Protein AF-M8C4A9-F1 (afdb_monomer_lite)

Organism: Aegilops tauschii (NCBI:txid37682)

Foldseek 3Di:
DDDDDDDQDQDQVVVQVVLQVLQCVLAVNLRNGQDDPPPGDNQWFDKFKDKAKDDFFFPQPVDLWDFFKFQKDDDVFWIKGWTWTDDPDDDTDPDIDIDIGGPDPPCPVVVVVVPVVDVCVVVVGGGPGIDGDDTRGDDWDKDKDKDWCVVVVVVVVPVQQADQQRRAPQLFFPPPVPPGHKHWPTKMKMKMWTQDSRGIIIMIMIMTTIGTPPDDDHTGTDDPPDDDPNPDNHPPPDPPDD

Radius of gyration: 22.42 Å; chains: 1; bounding box: 54×48×62 Å

Secondary structure (DSSP, 8-state):
---------S-HHHHHHHHHHHHHHHTTTSS--SS-TTSS-TT--EEEEEEEEEEEEEP--SSS-EEEEEEEEEETTEEEEEEEEEETTTEEEEEEEEEEEESSTTTHHHHHHHHHT-TTHHHHHS--SEEEEEEE----EEEEEEEE-HHHHHHTT--GGG-TTT---GGGS---SS----EEEEEEEEEEEEEETTEEEEEEEEEEEEE-TT-SSPPPP---SS----B-----------

InterPro domains:
  IPR000215 Serpin family [PTHR11461] (10-210)
  IPR023796 Serpin domain [PF00079] (56-212)
  IPR023796 Serpin domain [SM00093] (1-234)
  IPR036186 Serpin superfamily [SSF56574] (11-212)
  IPR042178 Serpin superfamily, domain 1 [G3DSA:3.30.497.10] (6-53)
  IPR042185 Serpin superfamily, domain 2 [G3DSA:2.30.39.10] (54-159)

Structure (mmCIF, N/CA/C/O backbone):
data_AF-M8C4A9-F1
#
_entry.id   AF-M8C4A9-F1
#
loop_
_atom_site.group_PDB
_atom_site.id
_atom_site.type_symbol
_atom_site.label_atom_id
_atom_site.label_alt_id
_atom_site.label_comp_id
_atom_site.label_asym_id
_atom_site.label_entity_id
_atom_site.label_seq_id
_atom_site.pdbx_PDB_ins_code
_atom_site.Cartn_x
_atom_site.Cartn_y
_atom_site.Cartn_z
_atom_site.occupancy
_atom_site.B_iso_or_equiv
_atom_site.auth_seq_id
_atom_site.auth_comp_id
_atom_site.auth_asym_id
_atom_site.auth_atom_id
_atom_site.pdbx_PDB_model_num
ATOM 1 N N . MET A 1 1 ? 30.433 22.247 -5.832 1.00 30.28 1 MET A N 1
ATOM 2 C CA . MET A 1 1 ? 29.020 22.302 -5.398 1.00 30.28 1 MET A CA 1
ATOM 3 C C . MET A 1 1 ? 28.200 22.045 -6.655 1.00 30.28 1 MET A C 1
ATOM 5 O O . MET A 1 1 ? 28.144 22.926 -7.499 1.00 30.28 1 MET A O 1
ATOM 9 N N . HIS A 1 2 ? 27.747 20.808 -6.876 1.00 23.91 2 HIS A N 1
ATOM 10 C CA . HIS A 1 2 ? 27.032 20.416 -8.101 1.00 23.91 2 HIS A CA 1
ATOM 11 C C . HIS A 1 2 ? 25.510 20.426 -7.857 1.00 23.91 2 HIS A C 1
ATOM 13 O O . HIS A 1 2 ? 25.099 20.093 -6.743 1.00 23.91 2 HIS A O 1
ATOM 19 N N . PRO A 1 3 ? 24.685 20.826 -8.844 1.00 27.23 3 PRO A N 1
ATOM 20 C CA . PRO A 1 3 ? 23.226 20.843 -8.724 1.00 27.23 3 PRO A CA 1
ATOM 21 C C . PRO A 1 3 ? 22.633 19.417 -8.785 1.00 27.23 3 PRO A C 1
ATOM 23 O O . PRO A 1 3 ? 23.281 18.521 -9.330 1.00 27.23 3 PRO A O 1
ATOM 26 N N . PRO A 1 4 ? 21.417 19.184 -8.249 1.00 30.25 4 PRO A N 1
ATOM 27 C CA . PRO A 1 4 ? 20.738 17.893 -8.331 1.00 30.25 4 PRO A CA 1
ATOM 28 C C . PRO A 1 4 ? 20.099 17.734 -9.719 1.00 30.25 4 PRO A C 1
ATOM 30 O O . PRO A 1 4 ? 19.035 18.289 -9.983 1.00 30.25 4 PRO A O 1
ATOM 33 N N . GLY A 1 5 ? 20.781 17.020 -10.615 1.00 30.92 5 GLY A N 1
ATOM 34 C CA . GLY A 1 5 ? 20.293 16.659 -11.950 1.00 30.92 5 GLY A CA 1
ATOM 35 C C . GLY A 1 5 ? 19.978 15.168 -12.037 1.00 30.92 5 GLY A C 1
ATOM 36 O O . GLY A 1 5 ? 20.546 14.367 -11.306 1.00 30.92 5 GLY A O 1
ATOM 37 N N . THR A 1 6 ? 19.041 14.798 -12.895 1.00 37.22 6 THR A N 1
ATOM 38 C CA . THR A 1 6 ? 18.638 13.430 -13.244 1.00 37.22 6 THR A CA 1
ATOM 39 C C . THR A 1 6 ? 19.857 12.576 -13.620 1.00 37.22 6 THR A C 1
ATOM 41 O O . THR A 1 6 ? 20.672 12.989 -14.438 1.00 37.22 6 THR A O 1
ATOM 44 N N . TYR A 1 7 ? 20.018 11.399 -13.005 1.00 44.66 7 TYR A N 1
ATOM 45 C CA . TYR A 1 7 ? 21.165 10.517 -13.256 1.00 44.66 7 TYR A CA 1
ATOM 46 C C . TYR A 1 7 ? 20.689 9.220 -13.911 1.00 44.66 7 TYR A C 1
ATOM 48 O O . TYR A 1 7 ? 20.221 8.317 -13.219 1.00 44.66 7 TYR A O 1
ATOM 56 N N . ILE A 1 8 ? 20.838 9.139 -15.232 1.00 44.81 8 ILE A N 1
ATOM 57 C CA . ILE A 1 8 ? 20.743 7.900 -16.010 1.00 44.81 8 ILE A CA 1
ATOM 58 C C . ILE A 1 8 ? 21.992 7.083 -15.656 1.00 44.81 8 ILE A C 1
ATOM 60 O O . ILE A 1 8 ? 23.103 7.446 -16.038 1.00 44.81 8 ILE A O 1
ATOM 64 N N . ASN A 1 9 ? 21.857 6.056 -14.817 1.00 50.41 9 ASN A N 1
ATOM 65 C CA . ASN A 1 9 ? 23.014 5.287 -14.363 1.00 50.41 9 ASN A CA 1
ATOM 66 C C . ASN A 1 9 ? 23.292 4.154 -15.360 1.00 50.41 9 ASN A C 1
ATOM 68 O O . ASN A 1 9 ? 22.450 3.280 -15.530 1.00 50.41 9 ASN A O 1
ATOM 72 N N . GLN A 1 10 ? 24.485 4.133 -15.963 1.00 56.62 10 GLN A N 1
ATOM 73 C CA . GLN A 1 10 ? 24.944 3.042 -16.844 1.00 56.62 10 GLN A CA 1
ATOM 74 C C . GLN A 1 10 ? 25.181 1.714 -16.090 1.00 56.62 10 GLN A C 1
ATOM 76 O O . GLN A 1 10 ? 25.493 0.697 -16.703 1.00 56.62 10 GLN A O 1
ATOM 81 N N . GLU A 1 11 ? 25.011 1.710 -14.763 1.00 75.25 11 GLU A N 1
ATOM 82 C CA . GLU A 1 11 ? 25.137 0.538 -13.900 1.00 75.25 11 GLU A CA 1
ATOM 83 C C . GLU A 1 11 ? 23.826 0.286 -13.128 1.00 75.25 11 GLU A C 1
ATOM 85 O O . GLU A 1 11 ? 23.560 0.949 -12.114 1.00 75.25 11 GLU A O 1
ATOM 90 N N . PRO A 1 12 ? 23.006 -0.694 -13.563 1.00 79.88 12 PRO A N 1
ATOM 91 C CA . PRO A 1 12 ? 21.728 -1.022 -12.925 1.00 79.88 12 PRO A CA 1
ATOM 92 C C . PRO A 1 12 ? 21.848 -1.334 -11.426 1.00 79.88 12 PRO A C 1
ATOM 94 O O . PRO A 1 12 ? 21.020 -0.896 -10.627 1.00 79.88 12 PRO A O 1
ATOM 97 N N . GLY A 1 13 ? 22.920 -2.018 -11.011 1.00 81.69 13 GLY A N 1
ATOM 98 C CA . GLY A 1 13 ? 23.157 -2.358 -9.603 1.00 81.69 13 GLY A CA 1
ATOM 99 C C . GLY A 1 13 ? 23.349 -1.133 -8.701 1.00 81.69 13 GLY A C 1
ATOM 100 O O . GLY A 1 13 ? 22.792 -1.069 -7.605 1.00 81.69 13 GLY A O 1
ATOM 101 N N . GLU A 1 14 ? 24.081 -0.117 -9.165 1.00 84.06 14 GLU A N 1
ATOM 102 C CA . GLU A 1 14 ? 24.248 1.133 -8.415 1.00 84.06 14 GLU A CA 1
ATOM 103 C C . GLU A 1 14 ? 22.951 1.956 -8.386 1.00 84.06 14 GLU A C 1
ATOM 105 O O . GLU A 1 14 ? 22.648 2.600 -7.379 1.00 84.06 14 GLU A O 1
ATOM 110 N N . ALA A 1 15 ? 22.134 1.901 -9.447 1.00 82.31 15 ALA A N 1
ATOM 111 C CA . ALA A 1 15 ? 20.803 2.512 -9.434 1.00 82.31 15 ALA A CA 1
ATOM 112 C C . ALA A 1 15 ? 19.898 1.877 -8.363 1.00 82.31 15 ALA A C 1
ATOM 114 O O . ALA A 1 15 ? 19.312 2.600 -7.555 1.00 82.31 15 ALA A O 1
ATOM 115 N N . VAL A 1 16 ? 19.853 0.541 -8.286 1.00 87.12 16 VAL A N 1
ATOM 116 C CA . VAL A 1 16 ? 19.081 -0.199 -7.268 1.00 87.12 16 VAL A CA 1
ATOM 117 C C . VAL A 1 16 ? 19.507 0.191 -5.854 1.00 87.12 16 VAL A C 1
ATOM 119 O O . VAL A 1 16 ? 18.658 0.535 -5.029 1.00 87.12 16 VAL A O 1
ATOM 122 N N . LYS A 1 17 ? 20.817 0.224 -5.569 1.00 88.81 17 LYS A N 1
ATOM 123 C CA . LYS A 1 17 ? 21.334 0.642 -4.253 1.00 88.81 17 LYS A CA 1
ATOM 124 C C . LYS A 1 17 ? 20.883 2.052 -3.881 1.00 88.81 17 LYS A C 1
ATOM 126 O O . LYS A 1 17 ? 20.455 2.281 -2.751 1.00 88.81 17 LYS A O 1
ATOM 131 N N . ARG A 1 18 ? 20.948 2.994 -4.826 1.00 88.25 18 ARG A N 1
ATOM 132 C CA . ARG A 1 18 ? 20.531 4.388 -4.608 1.00 88.25 18 ARG A CA 1
ATOM 133 C C . ARG A 1 18 ? 19.031 4.505 -4.351 1.00 88.25 18 ARG A C 1
ATOM 135 O O . ARG A 1 18 ? 18.640 5.221 -3.431 1.00 88.25 18 ARG A O 1
ATOM 142 N N . ILE A 1 19 ? 18.206 3.797 -5.122 1.00 86.81 19 ILE A N 1
ATOM 143 C CA . ILE A 1 19 ? 16.747 3.783 -4.946 1.00 86.81 19 ILE A CA 1
ATOM 144 C C . ILE A 1 19 ? 16.384 3.175 -3.586 1.00 86.81 19 ILE A C 1
ATOM 146 O O . ILE A 1 19 ? 15.592 3.759 -2.851 1.00 86.81 19 ILE A O 1
ATOM 150 N N . ASN A 1 20 ? 17.006 2.060 -3.201 1.00 93.06 20 ASN A N 1
ATOM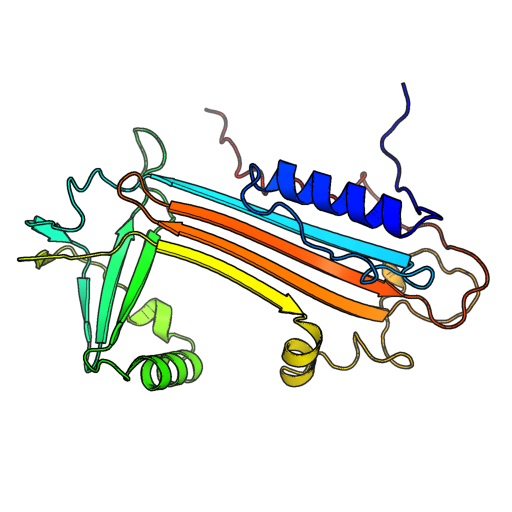 151 C CA . ASN A 1 20 ? 16.775 1.432 -1.899 1.00 93.06 20 ASN A CA 1
ATOM 152 C C . ASN A 1 20 ? 17.217 2.328 -0.733 1.00 93.06 20 ASN A C 1
ATOM 154 O O . ASN A 1 20 ? 16.470 2.486 0.230 1.00 93.06 20 ASN A O 1
ATOM 158 N N . ALA A 1 21 ? 18.374 2.991 -0.837 1.00 91.69 21 ALA A N 1
ATOM 159 C CA . ALA A 1 21 ? 18.828 3.946 0.174 1.00 91.69 21 ALA A CA 1
ATOM 160 C C . ALA A 1 21 ? 17.865 5.137 0.324 1.00 91.69 21 ALA A C 1
ATOM 162 O O . ALA A 1 21 ? 17.577 5.572 1.441 1.00 91.69 21 ALA A O 1
ATOM 163 N N . TRP A 1 22 ? 17.327 5.645 -0.789 1.00 92.56 22 TRP A N 1
ATOM 164 C CA . TRP A 1 22 ? 16.284 6.666 -0.751 1.00 92.56 22 TRP A CA 1
ATOM 165 C C . TRP A 1 22 ? 14.994 6.148 -0.102 1.00 92.56 22 TRP A C 1
ATOM 167 O O . TRP A 1 22 ? 14.442 6.835 0.756 1.00 92.56 22 TRP A O 1
ATOM 177 N N . ALA A 1 23 ? 14.532 4.950 -0.465 1.00 90.06 23 ALA A N 1
ATOM 178 C CA . ALA A 1 23 ? 13.321 4.348 0.090 1.00 90.06 23 ALA A CA 1
ATOM 179 C C . ALA A 1 23 ? 13.431 4.160 1.614 1.00 90.06 23 ALA A C 1
ATOM 181 O O . ALA A 1 23 ? 12.506 4.522 2.349 1.00 90.06 23 ALA A O 1
ATOM 182 N N . ALA A 1 24 ? 14.585 3.693 2.098 1.00 92.31 24 ALA A N 1
ATOM 183 C CA . ALA A 1 24 ? 14.890 3.589 3.523 1.00 92.31 24 ALA A CA 1
ATOM 184 C C . ALA A 1 24 ? 14.803 4.954 4.212 1.00 92.31 24 ALA A C 1
ATOM 186 O O . ALA A 1 24 ? 14.006 5.137 5.136 1.00 92.31 24 ALA A O 1
ATOM 187 N N . ALA A 1 25 ? 15.512 5.958 3.692 1.00 90.62 25 ALA A N 1
ATOM 188 C CA . ALA A 1 25 ? 15.490 7.303 4.260 1.00 90.62 25 ALA A CA 1
ATOM 189 C C . ALA A 1 25 ? 14.077 7.924 4.264 1.00 90.62 25 ALA A C 1
ATOM 191 O O . ALA A 1 25 ? 13.645 8.492 5.269 1.00 90.62 25 ALA A O 1
ATOM 192 N N . ALA A 1 26 ? 13.323 7.786 3.168 1.00 87.88 26 ALA A N 1
ATOM 193 C CA . ALA A 1 26 ? 11.972 8.329 3.031 1.00 87.88 26 ALA A CA 1
ATOM 194 C C . ALA A 1 26 ? 10.956 7.659 3.973 1.00 87.88 26 ALA A C 1
ATOM 196 O O . ALA A 1 26 ? 9.963 8.278 4.364 1.00 87.88 26 ALA A O 1
ATOM 197 N N . THR A 1 27 ? 11.212 6.412 4.376 1.00 90.50 27 THR A N 1
ATOM 198 C CA . THR A 1 27 ? 10.317 5.620 5.230 1.00 90.50 27 THR A CA 1
ATOM 199 C C . THR A 1 27 ? 10.787 5.489 6.677 1.00 90.50 27 THR A C 1
ATOM 201 O O . THR A 1 27 ? 10.206 4.710 7.432 1.00 90.50 27 THR A O 1
ATOM 204 N N . ASN A 1 28 ? 11.783 6.282 7.096 1.00 92.56 28 ASN A N 1
ATOM 205 C CA . ASN A 1 28 ? 12.424 6.168 8.415 1.00 92.56 28 ASN A CA 1
ATOM 206 C C . ASN A 1 28 ? 12.868 4.722 8.702 1.00 92.56 28 ASN A C 1
ATOM 208 O O . ASN A 1 28 ? 12.575 4.174 9.767 1.00 92.56 28 ASN A O 1
ATOM 212 N N . ASP A 1 29 ? 13.492 4.099 7.701 1.00 95.19 29 ASP A N 1
ATOM 213 C CA . ASP A 1 29 ? 14.033 2.739 7.718 1.00 95.19 29 ASP A CA 1
ATOM 214 C C . ASP A 1 29 ? 12.984 1.639 7.946 1.00 95.19 29 ASP A C 1
ATOM 216 O O . ASP A 1 29 ? 13.315 0.496 8.266 1.00 95.19 29 ASP A O 1
ATOM 220 N N . LEU A 1 30 ? 11.693 1.957 7.778 1.00 93.12 30 LEU A N 1
ATOM 221 C CA . LEU A 1 30 ? 10.630 0.959 7.889 1.00 93.12 30 LEU A CA 1
ATOM 222 C C . LEU A 1 30 ? 10.558 0.062 6.643 1.00 93.12 30 LEU A C 1
ATOM 224 O O . LEU A 1 30 ? 10.153 -1.096 6.759 1.00 93.12 30 LEU A O 1
ATOM 228 N N . ILE A 1 31 ? 10.962 0.584 5.480 1.00 94.50 31 ILE A N 1
ATOM 229 C CA . ILE A 1 31 ? 11.166 -0.162 4.235 1.00 94.50 31 ILE A CA 1
ATOM 230 C C . ILE A 1 31 ? 12.622 0.024 3.810 1.00 94.50 31 ILE A C 1
ATOM 232 O O . ILE A 1 31 ? 13.008 1.068 3.307 1.00 94.50 31 ILE A O 1
ATOM 236 N N . ASP A 1 32 ? 13.416 -1.016 4.021 1.00 93.62 32 ASP A N 1
ATOM 237 C CA . ASP A 1 32 ? 14.858 -1.084 3.763 1.00 93.62 32 ASP A CA 1
ATOM 238 C C . ASP A 1 32 ? 15.227 -1.193 2.276 1.00 93.62 32 ASP A C 1
ATOM 240 O O . ASP A 1 32 ? 16.264 -0.709 1.830 1.00 93.62 32 ASP A O 1
ATOM 244 N N . SER A 1 33 ? 14.376 -1.862 1.510 1.00 93.12 33 SER A N 1
ATOM 245 C CA . SER A 1 33 ? 14.571 -2.147 0.094 1.00 93.12 33 SER A CA 1
ATOM 246 C C . SER A 1 33 ? 13.222 -2.236 -0.602 1.00 93.12 33 SER A C 1
ATOM 248 O O . SER A 1 33 ? 12.283 -2.816 -0.056 1.00 93.12 33 SER A O 1
ATOM 250 N N . ILE A 1 34 ? 13.119 -1.664 -1.796 1.00 92.69 34 ILE A N 1
ATOM 251 C CA . ILE A 1 34 ? 11.954 -1.784 -2.679 1.00 92.69 34 ILE A CA 1
ATOM 252 C C . ILE A 1 34 ? 12.281 -2.614 -3.922 1.00 92.69 34 ILE A C 1
ATOM 254 O O . ILE A 1 34 ? 11.418 -3.344 -4.395 1.00 92.69 34 ILE A O 1
ATOM 258 N N . LEU A 1 35 ? 13.519 -2.543 -4.414 1.00 90.88 35 LEU A N 1
ATOM 259 C CA . LEU A 1 35 ? 13.972 -3.273 -5.592 1.00 90.88 35 LEU A CA 1
ATOM 260 C C . LEU A 1 35 ? 15.015 -4.315 -5.187 1.00 90.88 35 LEU A C 1
ATOM 262 O O . LEU A 1 35 ? 15.977 -3.999 -4.483 1.00 90.88 35 LEU A O 1
ATOM 266 N N . ALA A 1 36 ? 14.816 -5.550 -5.626 1.00 89.38 36 ALA A N 1
ATOM 267 C CA . ALA A 1 36 ? 15.800 -6.616 -5.535 1.00 89.38 36 ALA A CA 1
ATOM 268 C C . ALA A 1 36 ? 16.806 -6.534 -6.693 1.00 89.38 36 ALA A C 1
ATOM 270 O O . ALA A 1 36 ? 16.550 -5.915 -7.731 1.00 89.38 36 ALA A O 1
ATOM 271 N N . ASP A 1 37 ? 17.946 -7.201 -6.523 1.00 83.62 37 ASP A N 1
ATOM 272 C CA . ASP A 1 37 ? 18.944 -7.324 -7.582 1.00 83.62 37 ASP A CA 1
ATOM 273 C C . ASP A 1 37 ? 18.330 -7.991 -8.824 1.00 83.62 37 ASP A C 1
ATOM 275 O O . ASP A 1 37 ? 17.597 -8.975 -8.726 1.00 83.62 37 ASP A O 1
ATOM 279 N N . GLY A 1 38 ? 18.620 -7.435 -10.002 1.00 80.56 38 GLY A N 1
ATOM 280 C CA . GLY A 1 38 ? 18.106 -7.928 -11.283 1.00 80.56 38 GLY A CA 1
ATOM 281 C C . GLY A 1 38 ? 16.704 -7.442 -11.667 1.00 80.56 38 GLY A C 1
ATOM 282 O O . GLY A 1 38 ? 16.299 -7.689 -12.797 1.00 80.56 38 GLY A O 1
ATOM 283 N N . GLN A 1 39 ? 15.978 -6.724 -10.795 1.00 82.00 39 GLN A N 1
ATOM 284 C CA . GLN A 1 39 ? 14.696 -6.100 -11.177 1.00 82.00 39 GLN A CA 1
ATOM 285 C C . GLN A 1 39 ? 14.874 -4.861 -12.060 1.00 82.00 39 GLN A C 1
ATOM 287 O O . GLN A 1 39 ? 13.998 -4.545 -12.855 1.00 82.00 39 GLN A O 1
ATOM 292 N N . VAL A 1 40 ? 16.015 -4.181 -11.935 1.00 82.81 40 VAL A N 1
ATOM 293 C CA . VAL A 1 40 ? 16.451 -3.142 -12.873 1.00 82.81 40 VAL A CA 1
ATOM 294 C C . VAL A 1 40 ? 17.535 -3.754 -13.747 1.00 82.81 40 VAL A C 1
ATOM 296 O O . VAL A 1 40 ? 18.532 -4.273 -13.235 1.00 82.81 40 VAL A O 1
ATOM 299 N N . SER A 1 41 ? 17.334 -3.696 -15.058 1.00 79.81 41 SER A N 1
ATOM 300 C CA . SER A 1 41 ? 18.265 -4.205 -16.065 1.00 79.81 41 SER A CA 1
ATOM 301 C C . SER A 1 41 ? 18.864 -3.055 -16.880 1.00 79.81 41 SER A C 1
ATOM 303 O O . SER A 1 41 ? 18.503 -1.894 -16.697 1.00 79.81 41 SER A O 1
ATOM 305 N N . ALA A 1 42 ? 19.777 -3.373 -17.799 1.00 75.62 42 ALA A N 1
ATOM 306 C CA . ALA A 1 42 ? 20.294 -2.401 -18.766 1.00 75.62 42 ALA A CA 1
ATOM 307 C C . ALA A 1 42 ? 19.224 -1.906 -19.763 1.00 75.62 42 ALA A C 1
ATOM 309 O O . ALA A 1 42 ? 19.455 -0.917 -20.448 1.00 75.62 42 ALA A O 1
ATOM 310 N N . GLU A 1 43 ? 18.077 -2.586 -19.838 1.00 76.38 43 GLU A N 1
ATOM 311 C CA . GLU A 1 43 ? 16.921 -2.197 -20.657 1.00 76.38 43 GLU A CA 1
ATOM 312 C C . GLU A 1 43 ? 15.962 -1.277 -19.887 1.00 76.38 43 GLU A C 1
ATOM 314 O O . GLU A 1 43 ? 15.034 -0.721 -20.462 1.00 76.38 43 GLU A O 1
ATOM 319 N N . THR A 1 44 ? 16.153 -1.122 -18.572 1.00 80.50 44 THR A N 1
ATOM 320 C CA . THR A 1 44 ? 15.349 -0.194 -17.775 1.00 80.50 44 THR A CA 1
ATOM 321 C C . THR A 1 44 ? 15.863 1.222 -17.962 1.00 80.50 44 THR A C 1
ATOM 323 O O . THR A 1 44 ? 17.010 1.527 -17.640 1.00 80.50 44 THR A O 1
ATOM 326 N N . ASP A 1 45 ? 14.978 2.101 -18.407 1.00 78.69 45 ASP A N 1
ATOM 327 C CA . ASP A 1 45 ? 15.341 3.458 -18.799 1.00 78.69 45 ASP A CA 1
ATOM 328 C C . ASP A 1 45 ? 14.927 4.494 -17.776 1.00 78.69 45 ASP A C 1
ATOM 330 O O . ASP A 1 45 ? 15.676 5.423 -17.471 1.00 78.69 45 ASP A O 1
ATOM 334 N N . VAL A 1 46 ? 13.735 4.312 -17.212 1.00 82.75 46 VAL A N 1
ATOM 335 C CA . VAL A 1 46 ? 13.180 5.222 -16.220 1.00 82.75 46 VAL A CA 1
ATOM 336 C C . VAL A 1 46 ? 12.631 4.410 -15.059 1.00 82.75 46 VAL A C 1
ATOM 338 O O . VAL A 1 46 ? 11.908 3.432 -15.240 1.00 82.75 46 VAL A O 1
ATOM 341 N N . VAL A 1 47 ? 12.966 4.840 -13.844 1.00 84.19 47 VAL A N 1
ATOM 342 C CA . VAL A 1 47 ? 12.316 4.365 -12.624 1.00 84.19 47 VAL A CA 1
ATOM 343 C C . VAL A 1 47 ? 11.683 5.554 -11.922 1.00 84.19 47 VAL A C 1
ATOM 345 O O . VAL A 1 47 ? 12.373 6.501 -11.545 1.00 84.19 47 VAL A O 1
ATOM 348 N N . VAL A 1 48 ? 10.369 5.491 -11.721 1.00 86.69 48 VAL A N 1
ATOM 349 C CA . VAL A 1 48 ? 9.607 6.480 -10.952 1.00 86.69 48 VAL A CA 1
ATOM 350 C C . VAL A 1 48 ? 9.184 5.840 -9.642 1.00 86.69 48 VAL A C 1
ATOM 352 O O . VAL A 1 48 ? 8.495 4.820 -9.648 1.00 86.69 48 VAL A O 1
ATOM 355 N N . ALA A 1 49 ? 9.573 6.432 -8.511 1.00 84.75 49 ALA A N 1
ATOM 356 C CA . ALA A 1 49 ? 9.273 5.860 -7.206 1.00 84.75 49 ALA A CA 1
ATOM 357 C C . ALA A 1 49 ? 8.613 6.852 -6.243 1.00 84.75 49 ALA A C 1
ATOM 359 O O . ALA A 1 49 ? 9.077 7.977 -6.064 1.00 84.75 49 ALA A O 1
ATOM 360 N N . ASN A 1 50 ? 7.557 6.392 -5.569 1.00 87.94 50 ASN A N 1
ATOM 361 C CA . ASN A 1 50 ? 6.851 7.125 -4.524 1.00 87.94 50 ASN A CA 1
ATOM 362 C C . ASN A 1 50 ? 6.965 6.439 -3.166 1.00 87.94 50 ASN A C 1
ATOM 364 O O . ASN A 1 50 ? 6.909 5.217 -3.096 1.00 87.94 50 ASN A O 1
ATOM 368 N N . ALA A 1 51 ? 7.092 7.227 -2.098 1.00 85.00 51 ALA A N 1
ATOM 369 C CA . ALA A 1 51 ? 7.159 6.758 -0.724 1.00 85.00 51 ALA A CA 1
ATOM 370 C C . ALA A 1 51 ? 6.209 7.556 0.182 1.00 85.00 51 ALA A C 1
ATOM 372 O O . ALA A 1 51 ? 6.171 8.787 0.167 1.00 85.00 51 ALA A O 1
ATOM 373 N N . VAL A 1 52 ? 5.476 6.838 1.029 1.00 86.94 52 VAL A N 1
ATOM 374 C CA . VAL A 1 52 ? 4.607 7.399 2.065 1.00 86.94 52 VAL A CA 1
ATOM 375 C C . VAL A 1 52 ? 5.031 6.834 3.410 1.00 86.94 52 VAL A C 1
ATOM 377 O O . VAL A 1 52 ? 5.245 5.633 3.550 1.00 86.94 52 VAL A O 1
ATOM 380 N N . TYR A 1 53 ? 5.115 7.702 4.415 1.00 90.50 53 TYR A N 1
ATOM 381 C CA . TYR A 1 53 ? 5.373 7.329 5.799 1.00 90.50 53 TYR A CA 1
ATOM 382 C C . TYR A 1 53 ? 4.338 7.967 6.720 1.00 90.50 53 TYR A C 1
ATOM 384 O O . TYR A 1 53 ? 4.038 9.158 6.625 1.00 90.50 53 TYR A O 1
ATOM 392 N N . PHE A 1 54 ? 3.820 7.170 7.64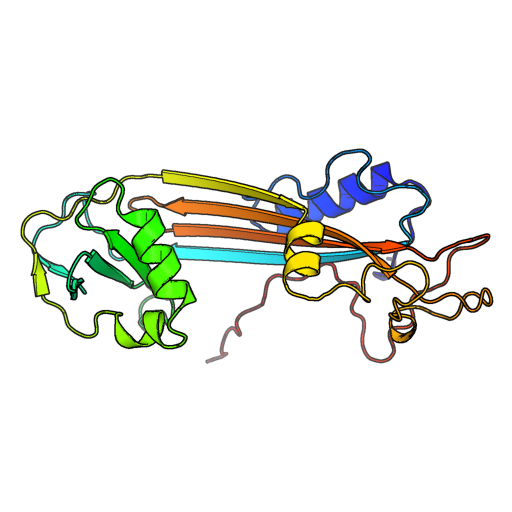5 1.00 88.06 54 PHE A N 1
ATOM 393 C CA . PHE A 1 54 ? 2.851 7.574 8.644 1.00 88.06 54 PHE A CA 1
ATOM 394 C C . PHE A 1 54 ? 3.310 7.126 10.029 1.00 88.06 54 PHE A C 1
ATOM 396 O O . PHE A 1 54 ? 3.652 5.964 10.252 1.00 88.06 54 PHE A O 1
ATOM 403 N N . LYS A 1 55 ? 3.251 8.045 10.992 1.00 89.19 55 LYS A N 1
ATOM 404 C CA . LYS A 1 55 ? 3.424 7.750 12.414 1.00 89.19 55 LYS A CA 1
ATOM 405 C C . LYS A 1 55 ? 2.341 8.470 13.199 1.00 89.19 55 LYS A C 1
ATOM 407 O O . LYS A 1 55 ? 2.402 9.683 13.379 1.00 89.19 55 LYS A O 1
ATOM 412 N N . GLY A 1 56 ? 1.363 7.711 13.672 1.00 83.31 56 GLY A N 1
ATOM 413 C CA . GLY A 1 56 ? 0.253 8.220 14.465 1.00 83.31 56 GLY A CA 1
ATOM 414 C C . GLY A 1 56 ? 0.280 7.638 15.867 1.00 83.31 56 GLY A C 1
ATOM 415 O O . GLY A 1 56 ? 0.356 6.423 16.030 1.00 83.31 56 GLY A O 1
ATOM 416 N N . SER A 1 57 ? 0.164 8.491 16.883 1.00 80.75 57 SER A N 1
ATOM 417 C CA . SER A 1 57 ? -0.072 8.040 18.256 1.00 80.75 57 SER A CA 1
ATOM 418 C C . SER A 1 57 ? -1.566 7.943 18.518 1.00 80.75 57 SER A C 1
ATOM 420 O O . SER A 1 57 ? -2.316 8.880 18.234 1.00 80.75 57 SER A O 1
ATOM 422 N N . THR A 1 58 ? -2.025 6.827 19.067 1.00 66.50 58 THR A N 1
ATOM 423 C CA . THR A 1 58 ? -3.406 6.700 19.548 1.00 66.50 58 THR A CA 1
ATOM 424 C C . THR A 1 58 ? -3.517 7.244 20.972 1.00 66.50 58 THR A C 1
ATOM 426 O O . THR A 1 58 ? -2.523 7.594 21.614 1.00 66.50 58 THR A O 1
ATOM 429 N N . PHE A 1 59 ? -4.735 7.378 21.504 1.00 56.88 59 PHE A N 1
ATOM 430 C CA . PHE A 1 59 ? -4.875 7.545 22.952 1.00 56.88 59 PHE A CA 1
ATOM 431 C C . PHE A 1 59 ? -4.162 6.390 23.655 1.00 56.88 59 PHE A C 1
ATOM 433 O O . PHE A 1 59 ? -4.243 5.258 23.186 1.00 56.88 59 PHE A O 1
ATOM 440 N N . HIS A 1 60 ? -3.464 6.708 24.749 1.00 45.97 60 HIS A N 1
ATOM 441 C CA . HIS A 1 60 ? -2.850 5.739 25.645 1.00 45.97 60 HIS A CA 1
ATOM 442 C C . HIS A 1 60 ? -3.979 4.849 26.164 1.00 45.97 60 HIS A C 1
ATOM 444 O O . HIS A 1 60 ? -4.659 5.193 27.127 1.00 45.97 60 HIS A O 1
ATOM 450 N N . VAL A 1 61 ? -4.250 3.753 25.466 1.00 44.59 61 VAL A N 1
ATOM 451 C CA . VAL A 1 61 ? -4.983 2.633 26.025 1.00 44.59 61 VAL A CA 1
ATOM 452 C C . VAL A 1 61 ? -3.918 1.866 26.786 1.00 44.59 61 VAL A C 1
ATOM 454 O O . VAL A 1 61 ? -3.119 1.170 26.158 1.00 44.59 61 VAL A O 1
ATOM 457 N N . PRO A 1 62 ? -3.795 2.036 28.120 1.00 40.44 62 PRO A N 1
ATOM 458 C CA . PRO A 1 62 ? -3.016 1.069 28.858 1.00 40.44 62 PRO A CA 1
ATOM 459 C C . PRO A 1 62 ? -3.703 -0.265 28.567 1.00 40.44 62 PRO A C 1
ATOM 461 O O . PRO A 1 62 ? -4.874 -0.455 28.884 1.00 40.44 62 PRO A O 1
ATOM 464 N N . PHE A 1 63 ? -2.965 -1.137 27.895 1.00 48.00 63 PHE A N 1
ATOM 465 C CA . PHE A 1 63 ? -3.360 -2.454 27.435 1.00 48.00 63 PHE A CA 1
ATOM 466 C C . PHE A 1 63 ? -4.197 -2.531 26.156 1.00 48.00 63 PHE A C 1
ATOM 468 O O . PHE A 1 63 ? -5.258 -1.938 25.973 1.00 48.00 63 PHE A O 1
ATOM 475 N N . MET A 1 64 ? -3.808 -3.547 25.398 1.00 50.09 64 MET A N 1
ATOM 476 C CA . MET A 1 64 ? -4.599 -4.433 24.539 1.00 50.09 64 MET A CA 1
ATOM 477 C C . MET A 1 64 ? -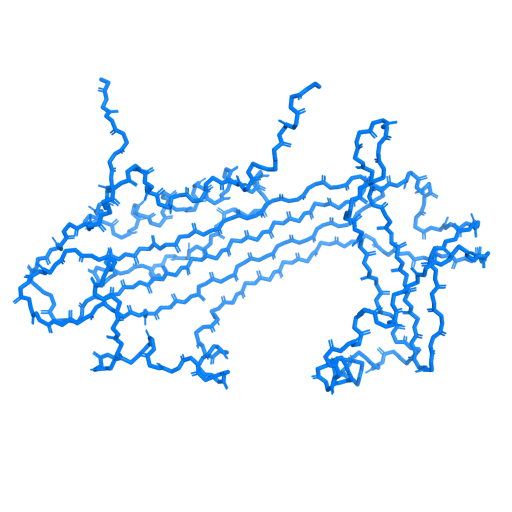5.779 -5.121 25.272 1.00 50.09 64 MET A C 1
ATOM 479 O O . MET A 1 64 ? -6.144 -6.259 24.966 1.00 50.09 64 MET A O 1
ATOM 483 N N . ARG A 1 65 ? -6.322 -4.443 26.295 1.00 49.09 65 ARG A N 1
ATOM 484 C CA . ARG A 1 65 ? -7.455 -4.715 27.185 1.00 49.09 65 ARG A CA 1
ATOM 485 C C . ARG A 1 65 ? -7.986 -3.369 27.697 1.00 49.09 65 ARG A C 1
ATOM 487 O O . ARG A 1 65 ? -7.500 -2.865 28.699 1.00 49.09 65 ARG A O 1
ATOM 494 N N . GLY A 1 66 ? -8.985 -2.812 27.020 1.00 51.94 66 GLY A N 1
ATOM 495 C CA . GLY A 1 66 ? -9.668 -1.591 27.458 1.00 51.94 66 GLY A CA 1
ATOM 496 C C . GLY A 1 66 ? -11.062 -1.875 28.020 1.00 51.94 66 GLY A C 1
ATOM 497 O O . GLY A 1 66 ? -11.776 -2.710 27.463 1.00 51.94 66 GLY A O 1
ATOM 498 N N . PHE A 1 67 ? -11.430 -1.150 29.080 1.00 51.97 67 PHE A N 1
ATOM 499 C CA . PHE A 1 67 ? -12.808 -0.913 29.526 1.00 51.97 67 PHE A CA 1
ATOM 500 C C . PHE A 1 67 ? -13.134 0.563 29.232 1.00 51.97 67 PHE A C 1
ATOM 502 O O . PHE A 1 67 ? -12.257 1.410 29.413 1.00 51.97 67 PHE A O 1
ATOM 509 N N . GLY A 1 68 ? -14.343 0.902 28.772 1.00 70.31 68 GLY A N 1
ATOM 510 C CA . GLY A 1 68 ? -14.739 2.309 28.570 1.00 70.31 68 GLY A CA 1
ATOM 511 C C . GLY A 1 68 ? -15.551 2.569 27.303 1.00 70.31 68 GLY A C 1
ATOM 512 O O . GLY A 1 68 ? -16.241 1.684 26.821 1.00 70.31 68 GLY A O 1
ATOM 513 N N . GLN A 1 69 ? -15.491 3.796 26.784 1.00 80.69 69 GLN A N 1
ATOM 514 C CA . GLN A 1 69 ? -16.214 4.236 25.584 1.00 80.69 69 GLN A CA 1
ATOM 515 C C . GLN A 1 69 ? -15.323 4.102 24.340 1.00 80.69 69 GLN A C 1
ATOM 517 O O . GLN A 1 69 ? -14.202 4.610 24.342 1.00 80.69 69 GLN A O 1
ATOM 522 N N . GLN A 1 70 ? -15.797 3.444 23.280 1.00 85.12 70 GLN A N 1
ATOM 523 C CA . GLN A 1 70 ? -15.065 3.287 22.012 1.00 85.12 70 GLN A CA 1
ATOM 524 C C . GLN A 1 70 ? -15.984 3.495 20.809 1.00 85.12 70 GLN A C 1
ATOM 526 O O . GLN A 1 70 ? -17.185 3.263 20.899 1.00 85.12 70 GLN A O 1
ATOM 531 N N . TYR A 1 71 ? -15.422 3.912 19.672 1.00 89.62 71 TYR A N 1
ATOM 532 C CA . TYR A 1 71 ? -16.177 4.010 18.422 1.00 89.62 71 TYR A CA 1
ATOM 533 C C . TYR A 1 71 ? -16.328 2.614 17.825 1.00 89.62 71 TYR A C 1
ATOM 535 O O . TYR A 1 71 ? -15.409 2.121 17.166 1.00 89.62 71 TYR A O 1
ATOM 543 N N . ILE A 1 72 ? -17.464 1.971 18.094 1.00 91.12 72 ILE A N 1
ATOM 544 C CA . ILE A 1 72 ? -17.775 0.633 17.592 1.00 91.12 72 ILE A CA 1
ATOM 545 C C . ILE A 1 72 ? -19.163 0.626 16.962 1.00 91.12 72 ILE A C 1
ATOM 547 O O . ILE A 1 72 ? -20.127 1.076 17.576 1.00 91.12 72 ILE A O 1
ATOM 551 N N . ALA A 1 73 ? -19.250 0.082 15.750 1.00 93.94 73 ALA A N 1
ATOM 552 C CA . ALA A 1 73 ? -20.503 -0.222 15.073 1.00 93.94 73 ALA A CA 1
ATOM 553 C C . ALA A 1 73 ? -20.647 -1.741 14.946 1.00 93.94 73 ALA A C 1
ATOM 555 O O . ALA A 1 73 ? -19.701 -2.432 14.560 1.00 93.94 73 ALA A O 1
ATOM 556 N N . CYS A 1 74 ? -21.823 -2.259 15.290 1.00 94.00 74 CYS A N 1
ATOM 557 C CA . CYS A 1 74 ? -22.168 -3.665 15.120 1.00 94.00 74 CYS A CA 1
ATOM 558 C C . CYS A 1 74 ? -23.112 -3.785 13.928 1.00 94.00 74 CYS A C 1
ATOM 560 O O . CYS A 1 74 ? -24.195 -3.203 13.946 1.00 94.00 74 CYS A O 1
ATOM 562 N N . HIS A 1 75 ? -22.705 -4.557 12.929 1.00 94.75 75 HIS A N 1
ATOM 563 C CA . HIS A 1 75 ? -23.487 -4.841 11.733 1.00 94.75 75 HIS A CA 1
ATOM 564 C C . HIS A 1 75 ? -23.845 -6.322 11.697 1.00 94.75 75 HIS A C 1
ATOM 566 O O . HIS A 1 75 ? -23.373 -7.124 12.506 1.00 94.75 75 HIS A O 1
ATOM 572 N N . ARG A 1 76 ? -24.705 -6.714 10.758 1.00 93.75 76 ARG A N 1
ATOM 573 C CA . ARG A 1 76 ? -25.041 -8.126 10.584 1.00 93.75 76 ARG A CA 1
ATOM 574 C C . ARG A 1 76 ? -23.815 -8.876 10.047 1.00 93.75 76 ARG A C 1
ATOM 576 O O . ARG A 1 76 ? -23.453 -8.703 8.891 1.00 93.75 76 ARG A O 1
ATOM 583 N N . GLY A 1 77 ? -23.214 -9.727 10.879 1.00 94.38 77 GLY A N 1
ATOM 584 C CA . GLY A 1 77 ? -22.109 -10.618 10.503 1.00 94.38 77 GLY A CA 1
ATOM 585 C C . GLY A 1 77 ? -20.703 -10.053 10.721 1.00 94.38 77 GLY A C 1
ATOM 586 O O . GLY A 1 77 ? -19.730 -10.776 10.505 1.00 94.38 77 GLY A O 1
ATOM 587 N N . PHE A 1 78 ? -20.565 -8.797 11.156 1.00 96.56 78 PHE A N 1
ATOM 588 C CA . PHE A 1 78 ? -19.270 -8.190 11.468 1.00 96.56 78 PHE A CA 1
ATOM 589 C C . PHE A 1 78 ? -19.402 -6.967 12.385 1.00 96.56 78 PHE A C 1
ATOM 591 O O . PHE A 1 78 ? -20.472 -6.389 12.574 1.00 96.56 78 PHE A O 1
ATOM 598 N N . LYS A 1 79 ? -18.272 -6.538 12.945 1.00 94.69 79 LYS A N 1
ATOM 599 C CA . LYS A 1 79 ? -18.137 -5.348 13.790 1.00 94.69 79 LYS A CA 1
ATOM 600 C C . LYS A 1 79 ? -17.048 -4.438 13.236 1.00 94.69 79 LYS A C 1
ATOM 602 O O . LYS A 1 79 ? -16.084 -4.918 12.646 1.00 94.69 79 LYS A O 1
ATOM 607 N N . VAL A 1 80 ? -17.171 -3.135 13.467 1.00 95.38 80 VAL A N 1
ATOM 608 C CA . VAL A 1 80 ? -16.175 -2.140 13.051 1.00 95.38 80 VAL A CA 1
ATOM 609 C C . VAL A 1 80 ? -15.703 -1.358 14.264 1.00 95.38 80 VAL A C 1
ATOM 611 O O . VAL A 1 80 ? -16.513 -0.732 14.939 1.00 95.38 80 VAL A O 1
ATOM 614 N N . LEU A 1 81 ? -14.398 -1.374 14.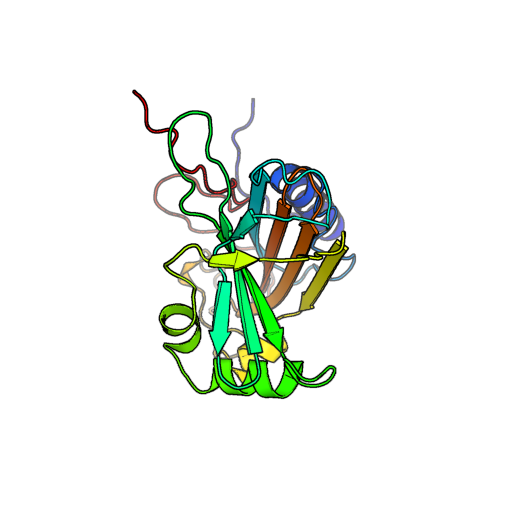531 1.00 91.00 81 LEU A N 1
ATOM 615 C CA . LEU A 1 81 ? -13.740 -0.541 15.541 1.00 91.00 81 LEU A CA 1
ATOM 616 C C . LEU A 1 81 ? -13.003 0.611 14.856 1.00 91.00 81 LEU A C 1
ATOM 618 O O . LEU A 1 81 ? -12.225 0.370 13.938 1.00 91.00 81 LEU A O 1
ATOM 622 N N . LYS A 1 82 ? -13.176 1.843 15.339 1.00 90.06 82 LYS A N 1
ATOM 623 C CA . LYS A 1 82 ? -12.442 3.024 14.859 1.00 90.06 82 LYS A CA 1
ATOM 624 C C . LYS A 1 82 ? -11.550 3.606 15.953 1.00 90.06 82 LYS A C 1
ATOM 626 O O . LYS A 1 82 ? -12.026 4.087 16.979 1.00 90.06 82 LYS A O 1
ATOM 631 N N . LEU A 1 83 ? -10.246 3.620 15.701 1.00 86.31 83 LEU A N 1
ATOM 632 C CA . LEU A 1 83 ? -9.216 4.160 16.584 1.00 86.31 83 LEU A CA 1
ATOM 633 C C . LEU A 1 83 ? -8.692 5.474 16.010 1.00 86.31 83 LEU A C 1
ATOM 635 O O . LEU A 1 83 ? -7.983 5.489 15.007 1.00 86.31 83 LEU A O 1
ATOM 639 N N . ARG A 1 84 ? -9.053 6.594 16.639 1.00 84.44 84 ARG A N 1
ATOM 640 C CA . ARG A 1 84 ? -8.613 7.927 16.204 1.00 84.44 84 ARG A CA 1
ATOM 641 C C . ARG A 1 84 ? -7.175 8.192 16.647 1.00 84.44 84 ARG A C 1
ATOM 643 O O . ARG A 1 84 ? -6.849 7.996 17.822 1.00 84.44 84 ARG A O 1
ATOM 650 N N . TYR A 1 85 ? -6.348 8.700 15.737 1.00 84.00 85 TYR A N 1
ATOM 651 C CA . TYR A 1 85 ? -5.013 9.181 16.084 1.00 84.00 85 TYR A CA 1
ATOM 652 C C . TYR A 1 85 ? -5.067 10.595 16.678 1.00 84.00 85 TYR A C 1
ATOM 654 O O . TYR A 1 85 ? -6.038 11.342 16.515 1.00 84.00 85 TYR A O 1
ATOM 662 N N . LYS A 1 86 ? -4.009 10.969 17.395 1.00 78.38 86 LYS A N 1
ATOM 663 C CA . LYS A 1 86 ? -3.795 12.319 17.919 1.00 78.38 86 LYS A CA 1
ATOM 664 C C . LYS A 1 86 ? -2.859 13.094 17.007 1.00 78.38 86 LYS A C 1
ATOM 666 O O . LYS A 1 86 ? -1.843 12.562 16.572 1.00 78.38 86 LYS A O 1
ATOM 671 N N . GLU A 1 87 ? -3.164 14.370 16.805 1.00 66.69 87 GLU A N 1
ATOM 672 C CA . GLU A 1 87 ? -2.301 15.303 16.089 1.00 66.69 87 GLU A CA 1
ATOM 673 C C . GLU A 1 87 ? -1.933 16.465 17.023 1.00 66.69 87 GLU A C 1
ATOM 675 O O . GLU A 1 87 ? -2.690 17.414 17.244 1.00 66.69 87 GLU A O 1
ATOM 680 N N . GLY A 1 88 ? -0.772 16.342 17.672 1.00 62.59 88 GLY A N 1
ATOM 681 C CA . GLY A 1 88 ? -0.319 17.307 18.675 1.00 62.59 88 GLY A CA 1
ATOM 682 C C . GLY A 1 88 ? -1.269 17.449 19.877 1.00 62.59 88 GLY A C 1
ATOM 683 O O . GLY A 1 88 ? -1.986 16.521 20.252 1.00 62.59 88 GLY A O 1
ATOM 684 N N . ARG A 1 89 ? -1.239 18.621 20.534 1.00 56.94 89 ARG A N 1
ATOM 685 C CA . ARG A 1 89 ? -1.988 18.882 21.783 1.00 56.94 89 ARG A CA 1
ATOM 686 C C . ARG A 1 89 ? -3.404 19.445 21.588 1.00 56.94 89 ARG A C 1
ATOM 688 O O . ARG A 1 89 ? -4.116 19.557 22.579 1.00 56.94 89 ARG A O 1
ATOM 695 N N . LYS A 1 90 ? -3.810 19.853 20.376 1.00 57.97 90 LYS A N 1
ATOM 696 C CA . LYS A 1 90 ? -5.005 20.710 20.201 1.00 57.97 90 LYS A CA 1
ATOM 697 C C . LYS A 1 90 ? -5.997 20.306 19.103 1.00 57.97 90 LYS A C 1
ATOM 699 O O . LYS A 1 90 ? -7.088 20.867 19.108 1.00 57.97 90 LYS A O 1
ATOM 704 N N . ARG A 1 91 ? -5.695 19.363 18.198 1.00 60.12 91 ARG A N 1
ATOM 705 C CA . ARG A 1 91 ? -6.660 18.939 17.166 1.00 60.12 91 ARG A CA 1
ATOM 706 C C . ARG A 1 91 ? -6.798 17.415 17.091 1.00 60.12 91 ARG A C 1
ATOM 708 O O . ARG A 1 91 ? -5.800 16.700 17.193 1.00 60.12 91 ARG A O 1
ATOM 715 N N . PRO A 1 92 ? -8.029 16.894 16.954 1.00 64.38 92 PRO A N 1
ATOM 716 C CA . PRO A 1 92 ? -8.211 15.492 16.623 1.00 64.38 92 PRO A CA 1
ATOM 717 C C . PRO A 1 92 ? -7.662 15.250 15.215 1.00 64.38 92 PRO A C 1
ATOM 719 O O . PRO A 1 92 ? -7.991 16.003 14.300 1.00 64.38 92 PRO A O 1
ATOM 722 N N . SER A 1 93 ? -6.844 14.209 15.049 1.00 75.50 93 SER A N 1
ATOM 723 C CA . SER A 1 93 ? -6.309 13.865 13.733 1.00 75.50 93 SER A CA 1
ATOM 724 C C . SER A 1 93 ? -7.457 13.527 12.771 1.00 75.50 93 SER A C 1
ATOM 726 O O . SER A 1 93 ? -8.437 12.892 13.202 1.00 75.50 93 SER A O 1
ATOM 728 N N . PRO A 1 94 ? -7.353 13.898 11.481 1.00 81.88 94 PRO A N 1
ATOM 729 C CA . PRO A 1 94 ? -8.254 13.378 10.457 1.00 81.88 94 PRO A CA 1
ATOM 730 C C . PRO A 1 94 ? -8.045 11.871 10.239 1.00 81.88 94 PRO A C 1
ATOM 732 O O . PRO A 1 94 ? -8.937 11.193 9.735 1.00 81.88 94 PRO A O 1
ATOM 735 N N . PHE A 1 95 ? -6.903 11.320 10.664 1.00 86.25 95 PHE A N 1
ATOM 736 C CA . PHE A 1 95 ? -6.575 9.912 10.494 1.00 86.25 95 PHE A CA 1
ATOM 737 C C . PHE A 1 95 ? -7.177 9.041 11.600 1.00 86.25 95 PHE A C 1
ATOM 739 O O . PHE A 1 95 ? -7.196 9.382 12.788 1.00 86.25 95 PHE A O 1
ATOM 746 N N . SER A 1 96 ? -7.665 7.867 11.211 1.00 88.06 96 SER A N 1
ATOM 747 C CA . SER A 1 96 ? -8.134 6.826 12.124 1.00 88.06 96 SER A CA 1
ATOM 748 C C . SER A 1 96 ? -7.837 5.452 11.538 1.00 88.06 96 SER A C 1
ATOM 750 O O . SER A 1 96 ? -7.991 5.256 10.336 1.00 88.06 96 SER A O 1
ATOM 752 N N . MET A 1 97 ? -7.474 4.492 12.382 1.00 90.06 97 MET A N 1
ATOM 753 C CA . MET A 1 97 ? -7.445 3.082 12.001 1.00 90.06 97 MET A CA 1
ATOM 754 C C . MET A 1 97 ? -8.840 2.493 12.162 1.00 90.06 97 MET A C 1
ATOM 756 O O . MET A 1 97 ? -9.448 2.632 13.223 1.00 90.06 97 MET A O 1
ATOM 760 N N . CYS A 1 98 ? -9.341 1.835 11.121 1.00 92.19 98 CYS A N 1
ATOM 761 C CA . CYS A 1 98 ? -10.630 1.155 11.150 1.00 92.19 98 CYS A CA 1
ATOM 762 C C . CYS A 1 98 ? -10.399 -0.347 11.003 1.00 92.19 98 CYS A C 1
ATOM 764 O O . CYS A 1 98 ? -9.727 -0.781 10.073 1.00 92.19 98 CYS A O 1
ATOM 766 N N . ILE A 1 99 ? -10.929 -1.127 11.939 1.00 92.31 99 ILE A N 1
ATOM 767 C CA . ILE A 1 99 ? -10.751 -2.576 11.992 1.00 92.31 99 ILE A CA 1
ATOM 768 C C . ILE A 1 99 ? -12.108 -3.217 11.780 1.00 92.31 99 ILE A C 1
ATOM 770 O O . ILE A 1 99 ? -13.002 -3.071 12.614 1.00 92.31 99 ILE A O 1
ATOM 774 N N . PHE A 1 100 ? -12.235 -3.922 10.663 1.00 95.38 100 PHE A N 1
ATOM 775 C CA . PHE A 1 100 ? -13.407 -4.698 10.300 1.00 95.38 100 PHE A CA 1
ATOM 776 C C . PHE A 1 100 ? -13.193 -6.137 10.773 1.00 95.38 100 PHE A C 1
ATOM 778 O O . PHE A 1 100 ? -12.246 -6.801 10.359 1.00 95.38 100 PHE A O 1
ATOM 785 N N . LEU A 1 101 ? -14.039 -6.593 11.692 1.00 95.00 101 LEU A N 1
ATOM 786 C CA . LEU A 1 101 ? -13.924 -7.890 12.348 1.00 95.00 101 LEU A CA 1
ATOM 787 C C . LEU A 1 101 ? -15.172 -8.732 12.046 1.00 95.00 101 LEU A C 1
ATOM 789 O O . LEU A 1 101 ? -16.222 -8.451 12.630 1.00 95.00 101 LEU A O 1
ATOM 793 N N . PRO A 1 102 ? -15.080 -9.751 11.172 1.00 97.25 102 PRO A N 1
ATOM 794 C CA . PRO A 1 102 ? -16.162 -10.709 10.962 1.00 97.25 102 PRO A CA 1
ATOM 795 C C . PRO A 1 102 ? -16.538 -11.442 12.259 1.00 97.25 102 PRO A C 1
ATOM 797 O O . PRO A 1 102 ? -15.682 -11.703 13.107 1.00 97.25 102 PRO A O 1
ATOM 800 N N . ASP A 1 103 ? -17.812 -11.807 12.408 1.00 95.50 103 ASP A N 1
ATOM 801 C CA . ASP A 1 103 ? -18.266 -12.633 13.535 1.00 95.50 103 ASP A CA 1
ATOM 802 C C . ASP A 1 103 ? -17.793 -14.091 13.401 1.00 95.50 103 ASP A C 1
ATOM 804 O O . ASP A 1 103 ? -17.427 -14.727 14.393 1.00 95.50 103 ASP A O 1
ATOM 808 N N . ALA A 1 104 ? -17.775 -14.613 12.170 1.00 96.38 104 ALA A N 1
ATOM 809 C CA . ALA A 1 104 ? -17.243 -15.933 11.843 1.00 96.38 104 ALA A CA 1
ATOM 810 C C . ALA A 1 104 ? -15.712 -15.889 11.710 1.00 96.38 104 ALA A C 1
ATOM 812 O O . ALA A 1 104 ? -15.154 -14.949 11.147 1.00 96.38 104 ALA A O 1
ATOM 813 N N . ARG A 1 105 ? -15.012 -16.921 12.197 1.00 93.88 105 ARG A N 1
ATOM 814 C CA . ARG A 1 105 ? -13.534 -16.962 12.178 1.00 93.88 105 ARG A CA 1
ATOM 815 C C . ARG A 1 105 ? -12.942 -17.005 10.767 1.00 93.88 105 ARG A C 1
ATOM 817 O O . ARG A 1 105 ? -11.843 -16.509 10.558 1.00 93.88 105 ARG A O 1
ATOM 824 N N . ASP A 1 106 ? -13.671 -17.591 9.833 1.00 95.12 106 ASP A N 1
ATOM 825 C CA . ASP A 1 106 ? -13.380 -17.721 8.405 1.00 95.12 106 ASP A CA 1
ATOM 826 C C . ASP A 1 106 ? -14.143 -16.689 7.551 1.00 95.12 106 ASP A C 1
ATOM 828 O O . ASP A 1 106 ? -14.063 -16.699 6.327 1.00 95.12 106 ASP A O 1
ATOM 832 N N . GLY A 1 107 ? -14.845 -15.741 8.184 1.00 96.50 107 GLY A N 1
ATOM 833 C CA . GLY A 1 107 ? -15.718 -14.780 7.504 1.00 96.50 107 GLY A CA 1
ATOM 834 C C . GLY A 1 107 ? -15.008 -13.634 6.778 1.00 96.50 107 GLY A C 1
ATOM 835 O O . GLY A 1 107 ? -15.684 -12.762 6.237 1.00 96.50 107 GLY A O 1
ATOM 836 N N . LEU A 1 108 ? -13.670 -13.585 6.774 1.00 95.38 108 LEU A N 1
ATOM 837 C CA . LEU A 1 108 ? -12.924 -12.472 6.175 1.00 95.38 108 LEU A CA 1
ATOM 838 C C . LEU A 1 108 ? -13.134 -12.390 4.659 1.00 95.38 108 LEU A C 1
ATOM 840 O O . LEU A 1 108 ? -13.329 -11.295 4.146 1.00 95.38 108 LEU A O 1
ATOM 844 N N . HIS A 1 109 ? -13.148 -13.529 3.961 1.00 95.69 109 HIS A N 1
ATOM 845 C CA . HIS A 1 109 ? -13.358 -13.566 2.511 1.00 95.69 109 HIS A CA 1
ATOM 846 C C . HIS A 1 109 ? -14.721 -12.984 2.123 1.00 95.69 109 HIS A C 1
ATOM 848 O O . HIS A 1 109 ? -14.791 -12.031 1.356 1.00 95.69 109 HIS A O 1
ATOM 854 N N . ALA A 1 110 ? -15.792 -13.487 2.745 1.00 95.38 110 ALA A N 1
ATOM 855 C CA . ALA A 1 110 ? -17.149 -12.999 2.510 1.00 95.38 110 ALA A CA 1
ATOM 856 C C . ALA A 1 110 ? -17.296 -11.503 2.837 1.00 95.38 110 ALA A C 1
ATOM 858 O O . ALA A 1 110 ? -18.028 -10.781 2.163 1.00 95.38 110 ALA A O 1
ATOM 859 N N . LEU A 1 111 ? -16.587 -11.015 3.863 1.00 95.62 111 LEU A N 1
ATOM 860 C CA . LEU A 1 111 ? -16.567 -9.591 4.186 1.00 95.62 111 LEU A CA 1
ATOM 861 C C . LEU A 1 111 ? -15.863 -8.768 3.097 1.00 95.62 111 LEU A C 1
ATOM 863 O O . LEU A 1 111 ? -16.371 -7.715 2.724 1.00 95.62 111 LEU A O 1
ATOM 867 N N . VAL A 1 112 ? -14.737 -9.243 2.557 1.00 95.81 112 VAL A N 1
ATOM 868 C CA . VAL A 1 112 ? -14.021 -8.576 1.454 1.00 95.81 112 VAL A CA 1
ATOM 869 C C . VAL A 1 112 ? -14.859 -8.561 0.172 1.00 95.81 112 VAL A C 1
ATOM 871 O O . VAL A 1 112 ? -14.937 -7.524 -0.480 1.00 95.81 112 VAL A O 1
ATOM 874 N N . GLU A 1 113 ? -15.554 -9.650 -0.162 1.00 95.19 113 GLU A N 1
ATOM 875 C CA . GLU A 1 113 ? -16.478 -9.688 -1.307 1.00 95.19 113 GLU A CA 1
ATOM 876 C C . GLU A 1 113 ? -17.629 -8.688 -1.145 1.00 95.19 113 GLU A C 1
ATOM 878 O O . GLU A 1 113 ? -17.989 -7.976 -2.085 1.00 95.19 113 GLU A O 1
ATOM 883 N N . MET A 1 114 ? -18.176 -8.579 0.069 1.00 92.56 114 MET A N 1
ATOM 884 C CA . MET A 1 114 ? -19.213 -7.599 0.390 1.00 92.56 114 MET A CA 1
ATOM 885 C C . MET A 1 114 ? -18.699 -6.160 0.245 1.00 92.56 114 MET A C 1
ATOM 887 O O . MET A 1 114 ? -19.408 -5.311 -0.295 1.00 92.56 114 MET A O 1
ATOM 891 N N . MET A 1 115 ? -17.463 -5.896 0.683 1.00 94.44 115 MET A N 1
ATOM 892 C CA . MET A 1 115 ? -16.794 -4.605 0.497 1.00 94.44 115 MET A CA 1
ATOM 893 C C . MET A 1 115 ? -16.602 -4.273 -0.984 1.00 94.44 115 MET A C 1
ATOM 895 O O . MET A 1 115 ? -16.902 -3.158 -1.398 1.00 94.44 115 MET A O 1
ATOM 899 N N . ALA A 1 116 ? -16.132 -5.233 -1.782 1.00 93.12 116 ALA A N 1
ATOM 900 C CA . ALA A 1 116 ? -15.889 -5.050 -3.212 1.00 93.12 116 ALA A CA 1
ATOM 901 C C . ALA A 1 116 ? -17.186 -4.836 -4.012 1.00 93.12 116 ALA A C 1
ATOM 903 O O . ALA A 1 116 ? -17.195 -4.108 -5.000 1.00 93.12 116 ALA A O 1
ATOM 904 N N . SER A 1 117 ? -18.295 -5.427 -3.561 1.00 94.81 117 SER A N 1
ATOM 905 C CA . SER A 1 117 ? -19.594 -5.351 -4.242 1.00 94.81 117 SER A CA 1
ATOM 906 C C . SER A 1 117 ? -20.382 -4.067 -3.949 1.00 94.81 117 SER A C 1
ATOM 908 O O . SER A 1 117 ? -21.418 -3.830 -4.568 1.00 94.81 117 SER A O 1
ATOM 910 N N . CYS A 1 118 ? -19.946 -3.240 -2.991 1.00 92.62 118 CYS A N 1
ATOM 911 C CA . CYS A 1 118 ? -20.675 -2.049 -2.557 1.00 92.62 118 CYS A CA 1
ATOM 912 C C . CYS A 1 118 ? -19.730 -0.835 -2.442 1.00 92.62 118 CYS A C 1
ATOM 914 O O . CYS A 1 118 ? -19.000 -0.717 -1.457 1.00 92.62 118 CYS A O 1
ATOM 916 N N . PRO A 1 119 ? -19.768 0.118 -3.396 1.00 90.56 119 PRO A N 1
ATOM 917 C CA . PRO A 1 119 ? -18.864 1.275 -3.406 1.00 90.56 119 PRO A CA 1
ATOM 918 C C . PRO A 1 119 ? -18.915 2.131 -2.131 1.00 90.56 119 PRO A C 1
ATOM 920 O O . PRO A 1 119 ? -17.903 2.666 -1.683 1.00 90.56 119 PRO A O 1
ATOM 923 N N . GLU A 1 120 ? -20.088 2.237 -1.506 1.00 93.62 120 GLU A N 1
ATOM 924 C CA . GLU A 1 120 ? -20.292 3.029 -0.289 1.00 93.62 120 GLU A CA 1
ATOM 925 C C . GLU A 1 120 ? -20.019 2.242 0.999 1.00 93.62 120 GLU A C 1
ATOM 927 O O . GLU A 1 120 ? -20.223 2.770 2.097 1.00 93.62 120 GLU A O 1
ATOM 932 N N . PHE A 1 121 ? -19.567 0.984 0.905 1.00 93.81 121 PHE A N 1
ATOM 933 C CA . PHE A 1 121 ? -19.464 0.087 2.054 1.00 93.81 121 PHE A CA 1
ATOM 934 C C . PHE A 1 121 ? -18.645 0.699 3.186 1.00 93.81 121 PHE A C 1
ATOM 936 O O . PHE A 1 121 ? -19.100 0.751 4.327 1.00 93.81 121 PHE A O 1
ATOM 943 N N . ILE A 1 122 ? -17.449 1.209 2.880 1.00 90.50 122 ILE A N 1
ATOM 944 C CA . ILE A 1 122 ? -16.586 1.792 3.909 1.00 90.50 122 ILE A CA 1
ATOM 945 C C . ILE A 1 122 ? -17.297 2.987 4.548 1.00 90.50 122 ILE A C 1
ATOM 947 O O . ILE A 1 122 ? -17.471 3.003 5.760 1.00 90.50 122 ILE A O 1
ATOM 951 N N . GLY A 1 123 ? -17.771 3.952 3.757 1.00 91.19 123 GLY A N 1
ATOM 952 C CA . GLY A 1 123 ? -18.402 5.169 4.279 1.00 91.19 123 GLY A CA 1
ATOM 953 C C . GLY A 1 123 ? -19.639 4.904 5.143 1.00 91.19 123 GLY A C 1
ATOM 954 O O . GLY A 1 123 ? -19.805 5.536 6.185 1.00 91.19 123 GLY A O 1
ATOM 955 N N . SER A 1 124 ? -20.466 3.935 4.747 1.00 92.81 124 SER A N 1
ATOM 956 C CA . SER A 1 124 ? -21.737 3.605 5.408 1.00 92.81 124 SER A CA 1
ATOM 957 C C . SER A 1 124 ? -21.592 2.767 6.685 1.00 92.81 124 SER A C 1
ATOM 959 O O . SER A 1 124 ? -22.478 2.808 7.537 1.00 92.81 124 SER A O 1
ATOM 961 N N . HIS A 1 125 ? -20.482 2.040 6.865 1.00 94.69 125 HIS A N 1
ATOM 962 C CA . HIS A 1 125 ? -20.311 1.114 7.995 1.00 94.69 125 HIS A CA 1
ATOM 963 C C . HIS A 1 125 ? -19.380 1.625 9.102 1.00 94.69 125 HIS A C 1
ATOM 965 O O . HIS A 1 125 ? -19.236 0.962 10.137 1.00 94.69 125 HIS A O 1
ATOM 971 N N . LEU A 1 126 ? -18.758 2.795 8.929 1.00 94.50 126 LEU A N 1
ATOM 972 C CA . LEU A 1 126 ? -17.893 3.377 9.953 1.00 94.50 126 LEU A CA 1
ATOM 973 C C . LEU A 1 126 ? -18.689 3.890 11.168 1.00 94.50 126 LEU A C 1
ATOM 975 O O . LEU A 1 126 ? -19.701 4.573 11.014 1.00 94.50 126 LEU A O 1
ATOM 979 N N . PRO A 1 127 ? -18.203 3.654 12.400 1.00 93.00 127 PRO A N 1
ATOM 980 C CA . PRO A 1 127 ? -18.845 4.164 13.605 1.00 93.00 127 PRO A CA 1
ATOM 981 C C . PRO A 1 127 ? -18.729 5.690 13.722 1.00 93.00 127 PRO A C 1
ATOM 983 O O . PRO A 1 127 ? -17.650 6.276 13.560 1.00 93.00 127 PRO A O 1
ATOM 986 N N . THR A 1 128 ? -19.845 6.323 14.084 1.00 90.62 128 THR A N 1
ATOM 987 C CA . THR A 1 128 ? -19.967 7.775 14.300 1.00 90.62 128 THR A CA 1
ATOM 988 C C . THR A 1 128 ? -20.144 8.155 15.771 1.00 90.62 128 THR A C 1
ATOM 990 O O . THR A 1 128 ? -19.901 9.306 16.132 1.00 90.62 128 THR A O 1
ATOM 993 N N . SER A 1 129 ? -20.495 7.201 16.637 1.00 88.44 129 SER A N 1
ATOM 994 C CA . SER A 1 129 ? -20.739 7.410 18.066 1.00 88.44 129 SER A CA 1
ATOM 995 C C . SER A 1 129 ? -19.845 6.534 18.947 1.00 88.44 129 SER A C 1
ATOM 997 O O . SER A 1 129 ? -19.314 5.507 18.520 1.00 88.44 129 SER A O 1
ATOM 999 N N . LEU A 1 130 ? -19.656 6.978 20.191 1.00 87.88 130 LEU A N 1
ATOM 1000 C CA . LEU A 1 130 ? -18.986 6.223 21.244 1.00 87.88 130 LEU A CA 1
ATOM 1001 C C . LEU A 1 130 ? -19.992 5.302 21.939 1.00 87.88 130 LEU A C 1
ATOM 1003 O O . LEU A 1 130 ? -21.087 5.743 22.289 1.00 87.88 130 LEU A O 1
ATOM 1007 N N . VAL A 1 131 ? -19.600 4.050 22.169 1.00 89.88 131 VAL A N 1
ATOM 1008 C CA . VAL A 1 131 ? -20.400 3.061 22.896 1.00 89.88 131 VAL A CA 1
ATOM 1009 C C . VAL A 1 131 ? -19.602 2.426 24.040 1.00 89.88 131 VAL A C 1
ATOM 1011 O O . VAL A 1 131 ? -18.384 2.242 23.907 1.00 89.88 131 VAL A O 1
ATOM 1014 N N . PRO A 1 132 ? -20.255 2.057 25.161 1.00 87.00 132 PRO A N 1
ATOM 1015 C CA . PRO A 1 132 ? -19.608 1.311 26.229 1.00 87.00 132 PRO A CA 1
ATOM 1016 C C . PRO A 1 132 ? -19.137 -0.056 25.729 1.00 87.00 132 PRO A C 1
ATOM 1018 O O . PRO A 1 132 ? -19.908 -0.819 25.148 1.00 87.00 132 PRO A O 1
ATOM 1021 N N . VAL A 1 133 ? -17.887 -0.399 26.015 1.00 82.00 133 VAL A N 1
ATOM 1022 C CA . VAL A 1 133 ? -17.315 -1.717 25.752 1.00 82.00 133 VAL A CA 1
ATOM 1023 C C . VAL A 1 133 ? -16.783 -2.344 27.023 1.00 82.00 133 VAL A C 1
ATOM 1025 O O . VAL A 1 133 ? -16.076 -1.711 27.808 1.00 82.00 133 VAL A O 1
ATOM 1028 N N . GLY A 1 134 ? -17.110 -3.630 27.175 1.00 77.25 134 GLY A N 1
ATOM 1029 C CA . GLY A 1 134 ? -16.594 -4.481 28.238 1.00 77.25 134 GLY A CA 1
ATOM 1030 C C . GLY A 1 134 ? -15.104 -4.752 28.056 1.00 77.25 134 GLY A C 1
ATOM 1031 O O . GLY A 1 134 ? -14.277 -4.077 28.647 1.00 77.25 134 GLY A O 1
ATOM 1032 N N . LYS A 1 135 ? -14.742 -5.755 27.249 1.00 79.19 135 LYS A N 1
ATOM 1033 C CA . LYS A 1 135 ? -13.346 -6.181 27.077 1.00 79.19 135 LYS A CA 1
ATOM 1034 C C . LYS A 1 135 ? -12.916 -6.063 25.621 1.00 79.19 135 LYS A C 1
ATOM 1036 O O . LYS A 1 135 ? -13.147 -6.979 24.837 1.00 79.19 135 LYS A O 1
ATOM 1041 N N . LEU A 1 136 ? -12.249 -4.965 25.274 1.00 81.06 136 LEU A N 1
ATOM 1042 C CA . LEU A 1 136 ? -11.642 -4.801 23.952 1.00 81.06 136 LEU A CA 1
ATOM 1043 C C . LEU A 1 136 ? -10.235 -5.404 23.933 1.00 81.06 136 LEU A C 1
ATOM 1045 O O . LEU A 1 136 ? -9.414 -5.035 24.766 1.00 81.06 136 LEU A O 1
ATOM 1049 N N . ARG A 1 137 ? -9.941 -6.298 22.984 1.00 82.00 137 ARG A N 1
ATOM 1050 C CA . ARG A 1 137 ? -8.598 -6.859 22.768 1.00 82.00 137 ARG A CA 1
ATOM 1051 C C . ARG A 1 137 ? -8.141 -6.593 21.341 1.00 82.00 137 ARG A C 1
ATOM 1053 O O . ARG A 1 137 ? -8.852 -6.951 20.410 1.00 82.00 137 ARG A O 1
ATOM 1060 N N . LEU A 1 138 ? -6.950 -6.026 21.195 1.00 84.25 138 LEU A N 1
ATOM 1061 C CA . LEU A 1 138 ? -6.303 -5.779 19.910 1.00 84.25 138 LEU A CA 1
ATOM 1062 C C . LEU A 1 138 ? -4.851 -6.253 20.006 1.00 84.25 138 LEU A C 1
ATOM 1064 O O . LEU A 1 138 ? -4.170 -5.760 20.895 1.00 84.25 138 LEU A O 1
ATOM 1068 N N . PRO A 1 139 ? -4.378 -7.205 19.187 1.00 85.19 139 PRO A N 1
ATOM 1069 C CA . PRO A 1 139 ? -3.009 -7.711 19.288 1.00 85.19 139 PRO A CA 1
ATOM 1070 C C . PRO A 1 139 ? -1.969 -6.706 18.770 1.00 85.19 139 PRO A C 1
ATOM 1072 O O . PRO A 1 139 ? -2.280 -5.870 17.924 1.00 85.19 139 PRO A O 1
ATOM 1075 N N . ARG A 1 140 ? -0.714 -6.833 19.234 1.00 88.69 140 ARG A N 1
ATOM 1076 C CA . ARG A 1 140 ? 0.440 -6.211 18.560 1.00 88.69 140 ARG A CA 1
ATOM 1077 C C . ARG A 1 140 ? 0.685 -6.998 17.299 1.00 88.69 140 ARG A C 1
ATOM 1079 O O . ARG A 1 140 ? 0.671 -8.228 17.340 1.00 88.69 140 ARG A O 1
ATOM 1086 N N . PHE A 1 141 ? 0.956 -6.304 16.213 1.00 89.94 141 PHE A N 1
ATOM 1087 C CA . PHE A 1 141 ? 1.365 -6.965 14.990 1.00 89.94 141 PHE A CA 1
ATOM 1088 C C . PHE A 1 141 ? 2.259 -6.059 14.164 1.00 89.94 141 PHE A C 1
ATOM 1090 O O . PHE A 1 141 ? 2.174 -4.832 14.222 1.00 89.94 141 PHE A O 1
ATOM 1097 N N . LYS A 1 142 ? 3.104 -6.705 13.370 1.00 93.75 142 LYS A N 1
ATOM 1098 C CA . LYS A 1 142 ? 3.840 -6.093 12.280 1.00 93.75 142 LYS A CA 1
ATOM 1099 C C . LYS A 1 142 ? 3.569 -6.930 11.042 1.00 93.75 142 LYS A C 1
ATOM 1101 O O . LYS A 1 142 ? 3.789 -8.137 11.069 1.00 93.75 142 LYS A O 1
ATOM 1106 N N . LEU A 1 143 ? 3.050 -6.298 10.000 1.00 94.44 143 LEU A N 1
ATOM 1107 C CA . LEU A 1 143 ? 2.780 -6.925 8.713 1.00 94.44 143 LEU A CA 1
ATOM 1108 C C . LEU A 1 143 ? 3.634 -6.233 7.661 1.00 94.44 143 LEU A C 1
ATOM 1110 O O . LEU A 1 143 ? 3.757 -5.009 7.670 1.00 94.44 143 LEU A O 1
ATOM 1114 N N . ALA A 1 144 ? 4.215 -7.030 6.777 1.00 95.44 144 ALA A N 1
ATOM 1115 C CA . ALA A 1 144 ? 4.942 -6.569 5.611 1.00 95.44 144 ALA A CA 1
ATOM 1116 C C . ALA A 1 144 ? 4.337 -7.243 4.379 1.00 95.44 144 ALA A C 1
ATOM 1118 O O . ALA A 1 144 ? 4.024 -8.432 4.409 1.00 95.44 144 ALA A O 1
ATOM 1119 N N . PHE A 1 145 ? 4.171 -6.469 3.320 1.00 95.38 145 PHE A N 1
ATOM 1120 C CA . PHE A 1 145 ? 3.664 -6.900 2.029 1.00 95.38 145 PHE A CA 1
ATOM 1121 C C . PHE A 1 145 ? 4.615 -6.400 0.952 1.00 95.38 145 PHE A C 1
ATOM 1123 O O . PHE A 1 145 ? 5.091 -5.271 1.043 1.00 95.38 145 PHE A O 1
ATOM 1130 N N . SER A 1 146 ? 4.880 -7.230 -0.049 1.00 95.38 146 SER A N 1
ATOM 1131 C CA . SER A 1 146 ? 5.650 -6.868 -1.234 1.00 95.38 146 SER A CA 1
ATOM 1132 C C . SER A 1 146 ? 5.103 -7.657 -2.411 1.00 95.38 146 SER A C 1
ATOM 1134 O O . SER A 1 146 ? 4.982 -8.877 -2.306 1.00 95.38 146 SER A O 1
ATOM 1136 N N . ALA A 1 147 ? 4.785 -6.984 -3.510 1.00 95.25 147 ALA A N 1
ATOM 1137 C CA . ALA A 1 147 ? 4.308 -7.634 -4.722 1.00 95.25 147 ALA A CA 1
ATOM 1138 C C . ALA A 1 147 ? 4.687 -6.843 -5.971 1.00 95.25 147 ALA A C 1
ATOM 1140 O O . ALA A 1 147 ? 4.844 -5.621 -5.928 1.00 95.25 147 ALA A O 1
ATOM 1141 N N . ASP A 1 148 ? 4.783 -7.568 -7.080 1.00 95.31 148 ASP A N 1
ATOM 1142 C CA . ASP A 1 148 ? 4.668 -6.987 -8.408 1.00 95.31 148 ASP A CA 1
ATOM 1143 C C . ASP A 1 148 ? 3.178 -6.816 -8.737 1.00 95.31 148 ASP A C 1
ATOM 1145 O O . ASP A 1 148 ? 2.409 -7.779 -8.758 1.00 95.31 148 ASP A O 1
ATOM 1149 N N . MET A 1 149 ? 2.765 -5.571 -8.940 1.00 96.25 149 MET A N 1
ATOM 1150 C CA . MET A 1 149 ? 1.386 -5.175 -9.199 1.00 96.25 149 MET A CA 1
ATOM 1151 C C . MET A 1 149 ? 1.015 -5.264 -10.682 1.00 96.25 149 MET A C 1
ATOM 1153 O O . MET A 1 149 ? -0.147 -5.055 -11.017 1.00 96.25 149 MET A O 1
ATOM 1157 N N . SER A 1 150 ? 1.964 -5.574 -11.568 1.00 94.06 150 SER A N 1
ATOM 1158 C CA . SER A 1 150 ? 1.758 -5.533 -13.022 1.00 94.06 150 SER A CA 1
ATOM 1159 C C . SER A 1 150 ? 0.651 -6.481 -13.476 1.00 94.06 150 SER A C 1
ATOM 1161 O O . SER A 1 150 ? -0.245 -6.069 -14.206 1.00 94.06 150 SER A O 1
ATOM 1163 N N . GLY A 1 151 ? 0.654 -7.729 -12.990 1.00 94.69 151 GLY A N 1
ATOM 1164 C CA . GLY A 1 151 ? -0.390 -8.708 -13.318 1.00 94.69 151 GLY A CA 1
ATOM 1165 C C . GLY A 1 151 ? -1.776 -8.266 -12.843 1.00 94.69 151 GLY A C 1
ATOM 1166 O O . GLY A 1 151 ? -2.723 -8.262 -13.620 1.00 94.69 151 GLY A O 1
ATOM 1167 N N . ILE A 1 152 ? -1.866 -7.789 -11.598 1.00 95.31 152 ILE A N 1
ATOM 1168 C CA . ILE A 1 152 ? -3.123 -7.310 -11.004 1.00 95.31 152 ILE A CA 1
ATOM 1169 C C . ILE A 1 152 ? -3.667 -6.102 -11.777 1.00 95.31 152 ILE A C 1
ATOM 1171 O O . ILE A 1 152 ? -4.863 -6.011 -12.025 1.00 95.31 152 ILE A O 1
ATOM 1175 N N . LEU A 1 153 ? -2.809 -5.157 -12.165 1.00 95.94 153 LEU A N 1
ATOM 1176 C CA . LEU A 1 153 ? -3.240 -3.966 -12.898 1.00 95.94 153 LEU A CA 1
ATOM 1177 C C . LEU A 1 153 ? -3.691 -4.292 -14.324 1.00 95.94 153 LEU A C 1
ATOM 1179 O O . LEU A 1 153 ? -4.685 -3.722 -14.770 1.00 95.94 153 LEU A O 1
ATOM 1183 N N . ARG A 1 154 ? -3.026 -5.239 -15.000 1.00 95.00 154 ARG A N 1
ATOM 1184 C CA . ARG A 1 154 ? -3.489 -5.772 -16.290 1.00 95.00 154 ARG A CA 1
ATOM 1185 C C . ARG A 1 154 ? -4.872 -6.411 -16.153 1.00 95.00 154 ARG A C 1
ATOM 1187 O O . ARG A 1 154 ? -5.772 -6.049 -16.897 1.00 95.00 154 ARG A O 1
ATOM 1194 N N . GLU A 1 155 ? -5.083 -7.258 -15.142 1.00 95.06 155 GLU A N 1
ATOM 1195 C CA . GLU A 1 155 ? -6.395 -7.871 -14.856 1.00 95.06 155 GLU A CA 1
ATOM 1196 C C . GLU A 1 155 ? -7.496 -6.839 -14.547 1.00 95.06 155 GLU A C 1
ATOM 1198 O O . GLU A 1 155 ? -8.672 -7.081 -14.816 1.00 95.06 155 GLU A O 1
ATOM 1203 N N . LEU A 1 156 ? -7.128 -5.672 -14.010 1.00 94.38 156 LEU A N 1
ATOM 1204 C CA . LEU A 1 156 ? -8.039 -4.546 -13.775 1.00 94.38 156 LEU A CA 1
ATOM 1205 C C . LEU A 1 156 ? -8.268 -3.662 -15.018 1.00 94.38 156 LEU A C 1
ATOM 1207 O O . LEU A 1 156 ? -8.988 -2.666 -14.925 1.00 94.38 156 LEU A O 1
ATOM 1211 N N . GLY A 1 157 ? -7.688 -4.011 -16.171 1.00 94.88 157 GLY A N 1
ATOM 1212 C CA . GLY A 1 157 ? -7.887 -3.336 -17.456 1.00 94.88 157 GLY A CA 1
ATOM 1213 C C . GLY A 1 157 ? -6.787 -2.348 -17.854 1.00 94.88 157 GLY A C 1
ATOM 1214 O O . GLY A 1 157 ? -6.911 -1.692 -18.887 1.00 94.88 157 GLY A O 1
ATOM 1215 N N . LEU A 1 158 ? -5.702 -2.229 -17.079 1.00 94.88 158 LEU A N 1
ATOM 1216 C CA . LEU A 1 158 ? -4.531 -1.431 -17.456 1.00 94.88 158 LEU A CA 1
ATOM 1217 C C . LEU A 1 158 ? -3.574 -2.277 -18.308 1.00 94.88 158 LEU A C 1
ATOM 1219 O O . LEU A 1 158 ? -2.472 -2.600 -17.877 1.00 94.88 158 LEU A O 1
ATOM 1223 N N . GLU A 1 159 ? -4.012 -2.685 -19.497 1.00 94.06 159 GLU A N 1
ATOM 1224 C CA . GLU A 1 159 ? -3.229 -3.563 -20.381 1.00 94.06 159 GLU A CA 1
ATOM 1225 C C . GLU A 1 159 ? -2.272 -2.773 -21.282 1.00 94.06 159 GLU A C 1
ATOM 1227 O O . GLU A 1 159 ? -1.073 -3.049 -21.280 1.00 94.06 159 GLU A O 1
ATOM 1232 N N . VAL A 1 160 ? -2.789 -1.742 -21.965 1.00 94.31 160 VAL A N 1
ATOM 1233 C CA . VAL A 1 160 ? -2.062 -0.932 -22.965 1.00 94.31 160 VAL A CA 1
ATOM 1234 C C . VAL A 1 160 ? -0.753 -0.372 -22.417 1.00 94.31 160 VAL A C 1
ATOM 1236 O O . VAL A 1 160 ? 0.260 -0.407 -23.097 1.00 94.31 160 VAL A O 1
ATOM 1239 N N . ALA A 1 161 ? -0.733 0.089 -21.163 1.00 92.19 161 ALA A N 1
ATOM 1240 C CA . ALA A 1 161 ? 0.455 0.704 -20.567 1.00 92.19 161 ALA A CA 1
ATOM 1241 C C . ALA A 1 161 ? 1.654 -0.255 -20.424 1.00 92.19 161 ALA A C 1
ATOM 1243 O O . ALA A 1 161 ? 2.775 0.206 -20.218 1.00 92.19 161 ALA A O 1
ATOM 1244 N N . PHE A 1 162 ? 1.424 -1.567 -20.515 1.00 91.75 162 PHE A N 1
ATOM 1245 C CA . PHE A 1 162 ? 2.459 -2.594 -20.458 1.00 91.75 162 PHE A CA 1
ATOM 1246 C C . PHE A 1 162 ? 2.584 -3.395 -21.771 1.00 91.75 162 PHE A C 1
ATOM 1248 O O . PHE A 1 162 ? 3.172 -4.484 -21.769 1.00 91.75 162 PHE A O 1
ATOM 1255 N N . ASP A 1 163 ? 1.967 -2.929 -22.857 1.00 89.56 163 ASP A N 1
ATOM 1256 C CA . ASP A 1 163 ? 2.100 -3.533 -24.181 1.00 89.56 163 ASP A CA 1
ATOM 1257 C C . ASP A 1 163 ? 3.249 -2.865 -24.947 1.00 89.56 163 ASP A C 1
ATOM 1259 O O . ASP A 1 163 ? 3.289 -1.649 -25.090 1.00 89.56 163 ASP A O 1
ATOM 1263 N N . GLU A 1 164 ? 4.188 -3.660 -25.453 1.00 81.31 164 GLU A N 1
ATOM 1264 C CA . GLU A 1 164 ? 5.370 -3.171 -26.179 1.00 81.31 164 GLU A CA 1
ATOM 1265 C C . GLU A 1 164 ? 5.054 -2.407 -27.473 1.00 81.31 164 GLU A C 1
ATOM 1267 O O . GLU A 1 164 ? 5.888 -1.635 -27.946 1.00 81.31 164 GLU A O 1
ATOM 1272 N N . ASN A 1 165 ? 3.886 -2.647 -28.067 1.00 83.12 165 ASN A N 1
ATOM 1273 C CA . ASN A 1 165 ? 3.481 -2.079 -29.349 1.00 83.12 165 ASN A CA 1
ATOM 1274 C C . ASN A 1 165 ? 2.446 -0.961 -29.193 1.00 83.12 165 ASN A C 1
ATOM 1276 O O . ASN A 1 165 ? 2.330 -0.129 -30.091 1.00 83.12 165 ASN A O 1
ATOM 1280 N N . GLU A 1 166 ? 1.687 -0.957 -28.093 1.00 88.56 166 GLU A N 1
ATOM 1281 C CA . GLU A 1 166 ? 0.593 -0.004 -27.871 1.00 88.56 166 GLU A CA 1
ATOM 1282 C C . GLU A 1 166 ? 0.835 0.996 -26.731 1.00 88.56 166 GLU A C 1
ATOM 1284 O O . GLU A 1 166 ? 0.166 2.031 -26.703 1.00 88.56 166 GLU A O 1
ATOM 1289 N N . ALA A 1 167 ? 1.749 0.726 -25.789 1.00 90.31 167 ALA A N 1
ATOM 1290 C CA . ALA A 1 167 ? 2.016 1.647 -24.684 1.00 90.31 167 ALA A CA 1
ATOM 1291 C C . ALA A 1 167 ? 2.519 2.990 -25.213 1.00 90.31 167 ALA A C 1
ATOM 1293 O O . ALA A 1 167 ? 3.482 3.011 -25.963 1.00 90.31 167 ALA A O 1
ATOM 1294 N N . ASP A 1 168 ? 1.922 4.103 -24.778 1.00 88.56 168 ASP A N 1
ATOM 1295 C CA . ASP A 1 168 ? 2.386 5.446 -25.134 1.00 88.56 168 ASP A CA 1
ATOM 1296 C C . ASP A 1 168 ? 2.567 6.341 -23.907 1.00 88.56 168 ASP A C 1
ATOM 1298 O O . ASP A 1 168 ? 1.634 6.995 -23.439 1.00 88.56 168 ASP A O 1
ATOM 1302 N N . LEU A 1 169 ? 3.788 6.340 -23.362 1.00 86.62 169 LEU A N 1
ATOM 1303 C CA . LEU A 1 169 ? 4.247 7.272 -22.327 1.00 86.62 169 LEU A CA 1
ATOM 1304 C C . LEU A 1 169 ? 5.338 8.218 -22.866 1.00 86.62 169 LEU A C 1
ATOM 1306 O O . LEU A 1 169 ? 6.202 8.661 -22.106 1.00 86.62 169 LEU A O 1
ATOM 1310 N N . SER A 1 170 ? 5.329 8.507 -24.173 1.00 80.94 170 SER A N 1
ATOM 1311 C CA . SER A 1 170 ? 6.355 9.322 -24.847 1.00 80.94 170 SER A CA 1
ATOM 1312 C C . SER A 1 170 ? 6.499 10.734 -24.264 1.00 80.94 170 SER A C 1
ATOM 1314 O O . SER A 1 170 ? 7.617 11.221 -24.146 1.00 80.94 170 SER A O 1
ATOM 1316 N N . ASP A 1 171 ? 5.418 11.339 -23.761 1.00 84.50 171 ASP A N 1
ATOM 1317 C CA . ASP A 1 171 ? 5.435 12.658 -23.100 1.00 84.50 171 ASP A CA 1
ATOM 1318 C C . ASP A 1 171 ? 6.296 12.723 -21.814 1.00 84.50 171 ASP A C 1
ATOM 1320 O O . ASP A 1 171 ? 6.509 13.805 -21.263 1.00 84.50 171 ASP A O 1
ATOM 1324 N N . MET A 1 172 ? 6.775 11.585 -21.293 1.00 80.81 172 MET A N 1
ATOM 1325 C CA . MET A 1 172 ? 7.616 11.522 -20.089 1.00 80.81 172 MET A CA 1
ATOM 1326 C C . MET A 1 172 ? 9.128 11.634 -20.367 1.00 80.81 172 MET A C 1
ATOM 1328 O O . MET A 1 172 ? 9.904 11.790 -19.418 1.00 80.81 172 MET A O 1
ATOM 1332 N N . VAL A 1 173 ? 9.570 11.507 -21.624 1.00 76.31 173 VAL A N 1
ATOM 1333 C CA . VAL A 1 173 ? 10.993 11.476 -22.029 1.00 76.31 173 VAL A CA 1
ATOM 1334 C C . VAL A 1 173 ? 11.218 12.253 -23.328 1.00 76.31 173 VAL A C 1
ATOM 1336 O O . VAL A 1 173 ? 10.272 12.500 -24.067 1.00 76.31 173 VAL A O 1
ATOM 1339 N N . GLU A 1 174 ? 12.453 12.688 -23.613 1.00 73.31 174 GLU A N 1
ATOM 1340 C CA . GLU A 1 174 ? 12.732 13.262 -24.940 1.00 73.31 174 GLU A CA 1
ATOM 1341 C C . GLU A 1 174 ? 12.651 12.145 -25.987 1.00 73.31 174 GLU A C 1
ATOM 1343 O O . GLU A 1 174 ? 13.017 11.001 -25.709 1.00 73.31 174 GLU A O 1
ATOM 1348 N N . ASP A 1 175 ? 12.190 12.480 -27.192 1.00 68.62 175 ASP A N 1
ATOM 1349 C CA . ASP A 1 175 ? 12.222 11.554 -28.322 1.00 68.62 175 ASP A CA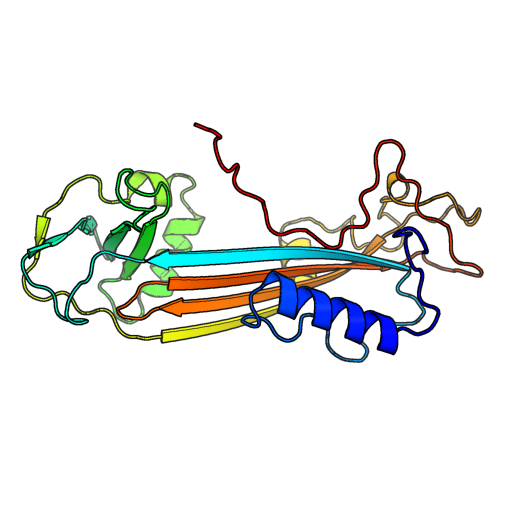 1
ATOM 1350 C C . ASP A 1 175 ? 13.683 11.192 -28.637 1.00 68.62 175 ASP A C 1
ATOM 1352 O O . ASP A 1 175 ? 14.492 12.054 -28.988 1.00 68.62 175 ASP A O 1
ATOM 1356 N N . ASP A 1 176 ? 14.029 9.910 -28.502 1.00 67.31 176 ASP A N 1
ATOM 1357 C CA . ASP A 1 176 ? 15.357 9.384 -28.831 1.00 67.31 176 ASP A CA 1
ATOM 1358 C C . ASP A 1 176 ? 15.554 9.155 -30.341 1.00 67.31 176 ASP A C 1
ATOM 1360 O O . ASP A 1 176 ? 16.604 8.671 -30.773 1.00 67.31 176 ASP A O 1
ATOM 1364 N N . GLY A 1 177 ? 14.552 9.500 -31.154 1.00 64.81 177 GLY A N 1
ATOM 1365 C CA . GLY A 1 177 ? 14.545 9.327 -32.600 1.00 64.81 177 GLY A CA 1
ATOM 1366 C C . GLY A 1 177 ? 14.249 7.895 -33.046 1.00 64.81 177 GLY A C 1
ATOM 1367 O O . GLY A 1 177 ? 14.280 7.622 -34.248 1.00 64.81 177 GLY A O 1
ATOM 1368 N N . THR A 1 178 ? 13.956 6.970 -32.121 1.00 65.69 178 THR A N 1
ATOM 1369 C CA . THR A 1 178 ? 13.552 5.595 -32.460 1.00 65.69 178 THR A CA 1
ATOM 1370 C C . THR A 1 178 ? 12.083 5.506 -32.872 1.00 65.69 178 THR A C 1
ATOM 1372 O O . THR A 1 178 ? 11.683 4.516 -33.491 1.00 65.69 178 THR A O 1
ATOM 1375 N N . GLY A 1 179 ? 11.283 6.533 -32.551 1.00 65.50 179 GLY A N 1
ATOM 1376 C CA . GLY A 1 179 ? 9.843 6.566 -32.803 1.00 65.50 179 GLY A CA 1
ATOM 1377 C C . GLY A 1 179 ? 9.066 5.506 -32.019 1.00 65.50 179 GLY A C 1
ATOM 1378 O O . GLY A 1 179 ? 7.935 5.190 -32.387 1.00 65.50 179 GLY A O 1
ATOM 1379 N N . ARG A 1 180 ? 9.679 4.917 -30.983 1.00 69.38 180 ARG A N 1
ATOM 1380 C CA . ARG A 1 180 ? 9.058 3.901 -30.138 1.00 69.38 180 ARG A CA 1
ATOM 1381 C C . ARG A 1 180 ? 8.697 4.506 -28.787 1.00 69.38 180 ARG A C 1
ATOM 1383 O O . ARG A 1 180 ? 9.570 5.053 -28.116 1.00 69.38 180 ARG A O 1
ATOM 1390 N N . PRO A 1 181 ? 7.427 4.420 -28.388 1.00 76.19 181 PRO A N 1
ATOM 1391 C CA . PRO A 1 181 ? 6.989 5.012 -27.141 1.00 76.19 181 PRO A CA 1
ATOM 1392 C C . PRO A 1 181 ? 7.511 4.263 -25.904 1.00 76.19 181 PRO A C 1
ATOM 1394 O O . PRO A 1 181 ? 7.794 3.064 -25.934 1.00 76.19 181 PRO A O 1
ATOM 1397 N N . LEU A 1 182 ? 7.623 4.996 -24.794 1.00 83.94 182 LEU A N 1
ATOM 1398 C CA . LEU A 1 182 ? 7.976 4.463 -23.478 1.00 83.94 182 LEU A CA 1
ATOM 1399 C C . LEU A 1 182 ? 6.825 3.603 -22.928 1.00 83.94 182 LEU A C 1
ATOM 1401 O O . LEU A 1 182 ? 5.674 4.042 -22.928 1.00 83.94 182 LEU A O 1
ATOM 1405 N N . GLY A 1 183 ? 7.140 2.415 -22.407 1.00 89.31 183 GLY A N 1
ATOM 1406 C CA . GLY A 1 183 ? 6.165 1.503 -21.795 1.00 89.31 183 GLY A CA 1
ATOM 1407 C C . GLY A 1 183 ? 6.549 1.070 -20.379 1.00 89.31 183 GLY A C 1
ATOM 1408 O O . GLY A 1 183 ? 7.707 1.181 -19.973 1.00 89.31 183 GLY A O 1
ATOM 1409 N N . LEU A 1 184 ? 5.580 0.570 -19.603 1.00 90.94 184 LEU A N 1
ATOM 1410 C CA . LEU A 1 184 ? 5.828 -0.015 -18.281 1.00 90.94 184 LEU A CA 1
ATOM 1411 C C . LEU A 1 184 ? 6.380 -1.437 -18.415 1.00 90.94 184 LEU A C 1
ATOM 1413 O O . LEU A 1 184 ? 5.750 -2.298 -19.025 1.00 90.94 184 LEU A O 1
ATOM 1417 N N . SER A 1 185 ? 7.505 -1.713 -17.756 1.00 88.62 185 SER A N 1
ATOM 1418 C CA . SER A 1 185 ? 8.026 -3.077 -17.593 1.00 88.62 185 SER A CA 1
ATOM 1419 C C . SER A 1 185 ? 7.566 -3.725 -16.292 1.00 88.62 185 SER A C 1
ATOM 1421 O O . SER A 1 185 ? 7.373 -4.938 -16.245 1.00 88.62 185 SER A O 1
ATOM 1423 N N . GLY A 1 186 ? 7.355 -2.939 -15.233 1.00 91.44 186 GLY A N 1
ATOM 1424 C CA . GLY A 1 186 ? 6.845 -3.484 -13.982 1.00 91.44 186 GLY A CA 1
ATOM 1425 C C . GLY A 1 186 ? 6.541 -2.448 -12.911 1.00 91.44 186 GLY A C 1
ATOM 1426 O O . GLY A 1 186 ? 7.044 -1.325 -12.946 1.00 91.44 186 GLY A O 1
ATOM 1427 N N . ILE A 1 187 ? 5.724 -2.833 -11.928 1.00 94.75 187 ILE A N 1
ATOM 1428 C CA . ILE A 1 187 ? 5.381 -1.984 -10.783 1.00 94.75 187 ILE A CA 1
ATOM 1429 C C . ILE A 1 187 ? 5.543 -2.777 -9.493 1.00 94.75 187 ILE A C 1
ATOM 1431 O O . ILE A 1 187 ? 4.711 -3.614 -9.161 1.00 94.75 187 ILE A O 1
ATOM 1435 N N . ILE A 1 188 ? 6.576 -2.471 -8.712 1.00 96.12 188 ILE A N 1
ATOM 1436 C CA . ILE A 1 188 ? 6.795 -3.099 -7.409 1.00 96.12 188 ILE A CA 1
ATOM 1437 C C . ILE A 1 188 ? 6.190 -2.225 -6.318 1.00 96.12 188 ILE A C 1
ATOM 1439 O O . ILE A 1 188 ? 6.491 -1.036 -6.223 1.00 96.12 188 ILE A O 1
ATOM 1443 N N . HIS A 1 189 ? 5.356 -2.815 -5.466 1.00 96.62 189 HIS A N 1
ATOM 1444 C CA . HIS A 1 189 ? 4.793 -2.153 -4.297 1.00 96.62 189 HIS A CA 1
ATOM 1445 C C . HIS A 1 189 ? 5.161 -2.907 -3.024 1.00 96.62 189 HIS A C 1
ATOM 1447 O O . HIS A 1 189 ? 4.915 -4.108 -2.913 1.00 96.62 189 HIS A O 1
ATOM 1453 N N . LYS A 1 190 ? 5.702 -2.190 -2.036 1.00 97.56 190 LYS A N 1
ATOM 1454 C CA . LYS A 1 190 ? 5.995 -2.713 -0.699 1.00 97.56 190 LYS A CA 1
ATOM 1455 C C . LYS A 1 190 ? 5.336 -1.841 0.353 1.00 97.56 190 LYS A C 1
ATOM 1457 O O . LYS A 1 190 ? 5.433 -0.620 0.299 1.00 97.56 190 LYS A O 1
ATOM 1462 N N . ALA A 1 191 ? 4.702 -2.465 1.335 1.00 96.38 191 ALA A N 1
ATOM 1463 C CA . ALA A 1 191 ? 4.057 -1.782 2.444 1.00 96.38 191 ALA A CA 1
ATOM 1464 C C . ALA A 1 191 ? 4.348 -2.495 3.763 1.00 96.38 191 ALA A C 1
ATOM 1466 O O . ALA A 1 191 ? 4.391 -3.721 3.833 1.00 96.38 191 ALA A O 1
ATOM 1467 N N . VAL A 1 192 ? 4.536 -1.722 4.827 1.00 96.44 192 VAL A N 1
ATOM 1468 C CA . VAL A 1 192 ? 4.746 -2.224 6.185 1.00 96.44 192 VAL A CA 1
ATOM 1469 C C . VAL A 1 192 ? 3.831 -1.466 7.128 1.00 96.44 192 VAL A C 1
ATOM 1471 O O . VAL A 1 192 ? 3.771 -0.240 7.086 1.00 96.44 192 VAL A O 1
ATOM 1474 N N . ILE A 1 193 ? 3.151 -2.186 8.014 1.00 94.50 193 ILE A N 1
ATOM 1475 C CA . ILE A 1 193 ? 2.388 -1.606 9.119 1.00 94.50 193 ILE A CA 1
ATOM 1476 C C . ILE A 1 193 ? 2.790 -2.277 10.429 1.00 94.50 193 ILE A C 1
ATOM 1478 O O . ILE A 1 193 ? 2.839 -3.499 10.532 1.00 94.50 193 ILE A O 1
ATOM 1482 N N . GLU A 1 194 ? 3.078 -1.469 11.441 1.00 93.88 194 GLU A N 1
ATOM 1483 C CA . GLU A 1 194 ? 3.378 -1.884 12.806 1.00 93.88 194 GLU A CA 1
ATOM 1484 C C . GLU A 1 194 ? 2.386 -1.211 13.751 1.00 93.88 194 GLU A C 1
ATOM 1486 O O . GLU A 1 194 ? 2.269 0.017 13.778 1.00 93.88 194 GLU A O 1
ATOM 1491 N N . VAL A 1 195 ? 1.678 -2.022 14.533 1.00 89.81 195 VAL A N 1
ATOM 1492 C CA . VAL A 1 195 ? 0.676 -1.570 15.498 1.00 89.81 195 VAL A CA 1
ATOM 1493 C C . VAL A 1 195 ? 1.058 -2.059 16.885 1.00 89.81 195 VAL A C 1
ATOM 1495 O O . VAL A 1 195 ? 1.234 -3.258 17.119 1.00 89.81 195 VAL A O 1
ATOM 1498 N N . ASN A 1 196 ? 1.170 -1.114 17.812 1.00 88.56 196 ASN A N 1
ATOM 1499 C CA . ASN A 1 196 ? 1.478 -1.351 19.215 1.00 88.56 196 ASN A CA 1
ATOM 1500 C C . ASN A 1 196 ? 0.697 -0.366 20.105 1.00 88.56 196 ASN A C 1
ATOM 1502 O O . ASN A 1 196 ? -0.160 0.380 19.634 1.00 88.56 196 ASN A O 1
ATOM 1506 N N . GLU A 1 197 ? 0.946 -0.392 21.411 1.00 82.19 197 GLU A N 1
ATOM 1507 C CA . GLU A 1 197 ? 0.240 0.444 22.386 1.00 82.19 197 GLU A CA 1
ATOM 1508 C C . GLU A 1 197 ? 0.523 1.947 22.240 1.00 82.19 197 GLU A C 1
ATOM 1510 O O . GLU A 1 197 ? -0.325 2.761 22.612 1.00 82.19 197 GLU A O 1
ATOM 1515 N N . ASP A 1 198 ? 1.671 2.320 21.670 1.00 81.19 198 ASP A N 1
ATOM 1516 C CA . ASP A 1 198 ? 2.040 3.721 21.439 1.00 81.19 198 ASP A CA 1
ATOM 1517 C C . ASP A 1 198 ? 1.370 4.292 20.178 1.00 81.19 198 ASP A C 1
ATOM 1519 O O . ASP A 1 198 ? 1.276 5.516 20.009 1.00 81.19 198 ASP A O 1
ATOM 1523 N N . GLY A 1 199 ? 0.879 3.415 19.296 1.00 85.25 199 GLY A N 1
ATOM 1524 C CA . GLY A 1 199 ? 0.108 3.757 18.110 1.00 85.25 199 GLY A CA 1
ATOM 1525 C C . GLY A 1 199 ? 0.484 2.922 16.890 1.00 85.25 199 GLY A C 1
ATOM 1526 O O . GLY A 1 199 ? 0.588 1.696 16.942 1.00 85.25 199 GLY A O 1
ATOM 1527 N N . THR A 1 200 ? 0.635 3.590 15.750 1.00 89.81 200 THR A N 1
ATOM 1528 C CA . THR A 1 200 ? 0.888 2.942 14.462 1.00 89.81 200 THR A CA 1
ATOM 1529 C C . THR A 1 200 ? 2.013 3.631 13.721 1.00 89.81 200 THR A C 1
ATOM 1531 O O . THR A 1 200 ? 2.014 4.855 13.571 1.00 89.81 200 THR A O 1
ATOM 1534 N N . LYS A 1 201 ? 2.940 2.823 13.214 1.00 93.31 201 LYS A N 1
ATOM 1535 C CA . LYS A 1 201 ? 3.871 3.213 12.159 1.00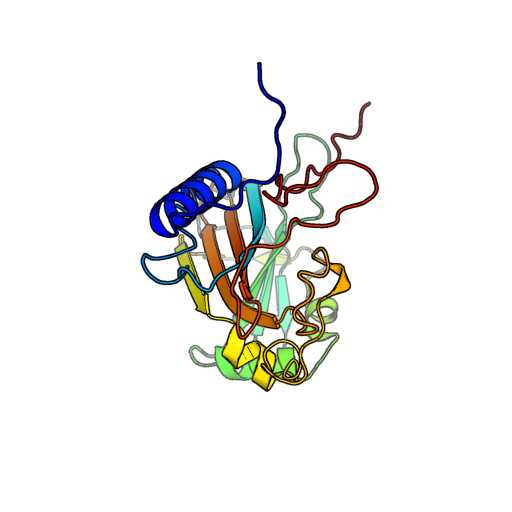 93.31 201 LYS A CA 1
ATOM 1536 C C . LYS A 1 201 ? 3.466 2.475 10.894 1.00 93.31 201 LYS A C 1
ATOM 1538 O O . LYS A 1 201 ? 3.241 1.270 10.943 1.00 93.31 201 LYS A O 1
ATOM 1543 N N . ALA A 1 202 ? 3.363 3.178 9.781 1.00 93.06 202 ALA A N 1
ATOM 1544 C CA . ALA A 1 202 ? 3.111 2.570 8.488 1.00 93.06 202 ALA A CA 1
ATOM 1545 C C . ALA A 1 202 ? 3.987 3.232 7.429 1.00 93.06 202 ALA A C 1
ATOM 1547 O O . ALA A 1 202 ? 4.251 4.431 7.499 1.00 93.06 202 ALA A O 1
ATOM 1548 N N . ALA A 1 203 ? 4.430 2.455 6.455 1.00 94.06 203 ALA A N 1
ATOM 1549 C CA . ALA A 1 203 ? 5.145 2.954 5.298 1.00 94.06 203 ALA A CA 1
ATOM 1550 C C . ALA A 1 203 ? 4.722 2.183 4.057 1.00 94.06 203 ALA A C 1
ATOM 1552 O O . ALA A 1 203 ? 4.364 1.010 4.150 1.00 94.06 203 ALA A O 1
ATOM 1553 N N . ALA A 1 204 ? 4.793 2.839 2.908 1.00 94.38 204 ALA A N 1
ATOM 1554 C CA . ALA A 1 204 ? 4.615 2.207 1.616 1.00 94.38 204 ALA A CA 1
ATOM 1555 C C . ALA A 1 204 ? 5.557 2.840 0.594 1.00 94.38 204 ALA A C 1
ATOM 1557 O O . ALA A 1 204 ? 5.769 4.052 0.631 1.00 94.38 204 ALA A O 1
ATOM 1558 N N . VAL A 1 205 ? 6.104 2.031 -0.307 1.00 93.31 205 VAL A N 1
ATOM 1559 C CA . VAL A 1 205 ? 6.905 2.475 -1.447 1.00 93.31 205 VAL A CA 1
ATOM 1560 C C . VAL A 1 205 ? 6.389 1.773 -2.698 1.00 93.31 205 VAL A C 1
ATOM 1562 O O . VAL A 1 205 ? 6.182 0.562 -2.683 1.00 93.31 205 VAL A O 1
ATOM 1565 N N . THR A 1 206 ? 6.183 2.531 -3.770 1.00 92.81 206 THR A N 1
ATOM 1566 C CA . THR A 1 206 ? 5.864 2.011 -5.104 1.00 92.81 206 THR A CA 1
ATOM 1567 C C . THR A 1 206 ? 6.965 2.438 -6.057 1.00 92.81 206 THR A C 1
ATOM 1569 O O . THR A 1 206 ? 7.269 3.625 -6.105 1.00 92.81 206 THR A O 1
ATOM 1572 N N . ALA A 1 207 ? 7.533 1.511 -6.820 1.00 91.06 207 ALA A N 1
ATOM 1573 C CA . ALA A 1 207 ? 8.492 1.783 -7.884 1.00 91.06 207 ALA A CA 1
ATOM 1574 C C . ALA A 1 207 ? 7.930 1.270 -9.214 1.00 91.06 207 ALA A C 1
ATOM 1576 O O . ALA A 1 207 ? 7.630 0.086 -9.339 1.00 91.06 207 ALA A O 1
ATOM 1577 N N . SER A 1 208 ? 7.780 2.167 -10.184 1.00 89.50 208 SER A N 1
ATOM 1578 C CA . SER A 1 208 ? 7.384 1.849 -11.558 1.00 89.50 208 SER A CA 1
ATOM 1579 C C . SER A 1 208 ? 8.626 1.881 -12.434 1.00 89.50 208 SER A C 1
ATOM 1581 O O . SER A 1 208 ? 9.366 2.863 -12.405 1.00 89.50 208 SER A O 1
ATOM 1583 N N . MET A 1 209 ? 8.858 0.810 -13.177 1.00 89.06 209 MET A N 1
ATOM 1584 C CA . MET A 1 209 ? 9.982 0.643 -14.090 1.00 89.06 209 MET A CA 1
ATOM 1585 C C . MET A 1 209 ? 9.453 0.747 -15.515 1.00 89.06 209 MET A C 1
ATOM 1587 O O . MET A 1 209 ? 8.386 0.212 -15.825 1.00 89.06 209 MET A O 1
ATOM 1591 N N . MET A 1 210 ? 10.179 1.472 -16.355 1.00 86.06 210 MET A N 1
ATOM 1592 C CA . MET A 1 210 ? 9.813 1.738 -17.740 1.00 86.06 210 MET A CA 1
ATOM 1593 C C . MET A 1 210 ? 10.995 1.457 -18.659 1.00 86.06 210 MET A C 1
ATOM 1595 O O . MET A 1 210 ? 12.154 1.590 -18.253 1.00 86.06 210 MET A O 1
ATOM 1599 N N . PHE A 1 211 ? 10.690 1.088 -19.895 1.00 81.19 211 PHE A N 1
ATOM 1600 C CA . PHE A 1 211 ? 11.673 0.757 -20.921 1.00 81.19 211 PHE A CA 1
ATOM 1601 C C . PHE A 1 211 ? 11.252 1.330 -22.276 1.00 81.19 211 PHE A C 1
ATOM 1603 O O . PHE A 1 211 ? 10.061 1.503 -22.551 1.00 81.19 211 PHE A O 1
ATOM 1610 N N . LEU A 1 212 ? 12.245 1.607 -23.115 1.00 73.56 212 LEU A N 1
ATOM 1611 C CA . LEU A 1 212 ? 12.104 1.944 -24.524 1.00 73.56 212 LEU A CA 1
ATOM 1612 C C . LEU A 1 212 ? 12.495 0.716 -25.358 1.00 73.56 212 LEU A C 1
ATOM 1614 O O . LEU A 1 212 ? 13.644 0.260 -25.292 1.00 73.56 212 LEU A O 1
ATOM 1618 N N . PRO A 1 213 ? 11.575 0.148 -26.153 1.00 63.19 213 PRO A N 1
ATOM 1619 C CA . PRO A 1 213 ? 11.888 -1.022 -26.961 1.00 63.19 213 PRO A CA 1
ATOM 1620 C C . PRO A 1 213 ? 12.945 -0.697 -28.037 1.00 63.19 213 PRO A C 1
ATOM 1622 O O . PRO A 1 213 ? 12.786 0.253 -28.790 1.00 63.19 213 PRO A O 1
ATOM 1625 N N . GLY A 1 214 ? 13.976 -1.535 -28.219 1.00 56.84 214 GLY A N 1
ATOM 1626 C CA . GLY A 1 214 ? 14.858 -1.484 -29.408 1.00 56.84 214 GLY A CA 1
ATOM 1627 C C . GLY A 1 214 ? 15.990 -0.443 -29.394 1.00 56.84 214 GLY A C 1
ATOM 1628 O O . GLY A 1 214 ? 16.424 0.020 -30.448 1.00 56.84 214 GLY A O 1
ATOM 1629 N N . LYS A 1 215 ? 16.470 -0.086 -28.207 1.00 57.47 215 LYS A N 1
ATOM 1630 C CA . LYS A 1 215 ? 17.372 1.038 -27.954 1.00 57.47 215 LYS A CA 1
ATOM 1631 C C . LYS A 1 215 ? 18.815 0.889 -28.474 1.00 57.47 215 LYS A C 1
ATOM 1633 O O . LYS A 1 215 ? 19.421 -0.175 -28.363 1.00 57.47 215 LYS A O 1
ATOM 1638 N N . THR A 1 216 ? 19.403 2.008 -28.928 1.00 47.25 216 THR A N 1
ATOM 1639 C CA . THR A 1 216 ? 20.859 2.176 -29.166 1.00 47.25 216 THR A CA 1
ATOM 1640 C C . THR A 1 216 ? 21.515 3.300 -28.339 1.00 47.25 216 THR A C 1
ATOM 1642 O O . THR A 1 216 ? 22.743 3.342 -28.269 1.00 47.25 216 THR A O 1
ATOM 1645 N N . ALA A 1 217 ? 20.745 4.205 -27.711 1.00 48.28 217 ALA A N 1
ATOM 1646 C CA . ALA A 1 217 ? 21.233 5.309 -26.861 1.00 48.28 217 ALA A CA 1
ATOM 1647 C C . ALA A 1 217 ? 20.158 5.774 -25.853 1.00 48.28 217 ALA A C 1
ATOM 1649 O O . ALA A 1 217 ? 18.978 5.607 -26.127 1.00 48.28 217 ALA A O 1
ATOM 1650 N N . PHE A 1 218 ? 20.546 6.347 -24.703 1.00 53.09 218 PHE A N 1
ATOM 1651 C CA . PHE A 1 218 ? 19.633 6.812 -23.640 1.00 53.09 218 PHE A CA 1
ATOM 1652 C C . PHE A 1 218 ? 19.090 8.231 -23.905 1.00 53.09 218 PHE A C 1
ATOM 1654 O O . PHE A 1 218 ? 19.922 9.132 -23.999 1.00 53.09 218 PHE A O 1
ATOM 1661 N N . PRO A 1 219 ? 17.757 8.455 -24.003 1.00 50.03 219 PRO A N 1
ATOM 1662 C CA . PRO A 1 219 ? 17.205 9.799 -24.083 1.00 50.03 219 PRO A CA 1
ATOM 1663 C C . PRO A 1 219 ? 17.310 10.512 -22.748 1.00 50.03 219 PRO A C 1
ATOM 1665 O O . PRO A 1 219 ? 17.212 9.901 -21.677 1.00 50.03 219 PRO A O 1
ATOM 1668 N N . ASP A 1 220 ? 17.451 11.826 -22.840 1.00 46.84 220 ASP A N 1
ATOM 1669 C CA . ASP A 1 220 ? 17.288 12.696 -21.696 1.00 46.84 220 ASP A CA 1
ATOM 1670 C C . ASP A 1 220 ? 15.793 12.771 -21.302 1.00 46.84 220 ASP A C 1
ATOM 1672 O O . ASP A 1 220 ? 14.891 12.525 -22.105 1.00 46.84 220 ASP A O 1
ATOM 1676 N N . PRO A 1 221 ? 15.472 13.045 -20.034 1.00 50.84 221 PRO A N 1
ATOM 1677 C CA . PRO A 1 221 ? 14.087 13.232 -19.614 1.00 50.84 221 PRO A CA 1
ATOM 1678 C C . PRO A 1 221 ? 13.614 14.683 -19.853 1.00 50.84 221 PRO A C 1
ATOM 1680 O O . PRO A 1 221 ? 14.180 15.602 -19.254 1.00 50.84 221 PRO A O 1
ATOM 1683 N N . VAL A 1 222 ? 12.543 14.907 -20.638 1.00 45.66 222 VAL A N 1
ATOM 1684 C CA . VAL A 1 222 ? 11.899 16.238 -20.753 1.00 45.66 222 VAL A CA 1
ATOM 1685 C C . VAL A 1 222 ? 11.026 16.482 -19.524 1.00 45.66 222 VAL A C 1
ATOM 1687 O O . VAL A 1 222 ? 9.943 15.922 -19.396 1.00 45.66 222 VAL A O 1
ATOM 1690 N N . TRP A 1 223 ? 11.429 17.395 -18.641 1.00 44.19 223 TRP A N 1
ATOM 1691 C CA . TRP A 1 223 ? 10.527 17.932 -17.614 1.00 44.19 223 TRP A CA 1
ATOM 1692 C C . TRP A 1 223 ? 10.597 19.459 -17.619 1.00 44.19 223 TRP A C 1
ATOM 1694 O O . TRP A 1 223 ? 11.468 20.062 -16.990 1.00 44.19 223 TRP A O 1
ATOM 1704 N N . ASN A 1 224 ? 9.685 20.099 -18.359 1.00 29.77 224 ASN A N 1
ATOM 1705 C CA . ASN A 1 224 ? 9.620 21.556 -18.465 1.00 29.77 224 ASN A CA 1
ATOM 1706 C C . ASN A 1 224 ? 8.749 22.153 -17.342 1.00 29.77 224 ASN A C 1
ATOM 1708 O O . ASN A 1 224 ? 7.603 21.755 -17.152 1.00 29.77 224 ASN A O 1
ATOM 1712 N N . ASN A 1 225 ? 9.310 23.155 -16.654 1.00 30.08 225 ASN A N 1
ATOM 1713 C CA . ASN A 1 225 ? 8.851 23.847 -15.436 1.00 30.08 225 ASN A CA 1
ATOM 1714 C C . ASN A 1 225 ? 9.191 23.169 -14.096 1.00 30.08 225 ASN A C 1
ATOM 1716 O O . ASN A 1 225 ? 8.417 22.407 -13.529 1.00 30.08 225 ASN A O 1
ATOM 1720 N N . GLY A 1 226 ? 10.323 23.591 -13.519 1.00 25.62 226 GLY A N 1
ATOM 1721 C CA . GLY A 1 226 ? 10.544 23.553 -12.072 1.00 25.62 226 GLY A CA 1
ATOM 1722 C C . GLY A 1 226 ? 10.869 22.181 -11.485 1.00 25.62 226 GLY A C 1
ATOM 1723 O O . GLY A 1 226 ? 10.120 21.689 -10.656 1.00 25.62 226 GLY A O 1
ATOM 1724 N N . GLY A 1 227 ? 12.015 21.612 -11.875 1.00 28.92 227 GLY A N 1
ATOM 1725 C CA . GLY A 1 227 ? 12.785 20.616 -11.117 1.00 28.92 227 GLY A CA 1
ATOM 1726 C C . GLY A 1 227 ? 11.992 19.599 -10.292 1.00 28.92 227 GLY A C 1
ATOM 1727 O O . GLY A 1 227 ? 11.838 19.769 -9.084 1.00 28.92 227 GLY A O 1
ATOM 1728 N N . MET A 1 228 ? 11.608 18.482 -10.911 1.00 29.11 228 MET A N 1
ATOM 1729 C CA . MET A 1 228 ? 11.209 17.285 -10.178 1.00 29.11 228 MET A CA 1
ATOM 1730 C C . MET A 1 228 ? 11.922 16.058 -10.752 1.00 29.11 228 MET A C 1
ATOM 1732 O O . MET A 1 228 ? 11.434 15.399 -11.658 1.00 29.11 228 MET A O 1
ATOM 1736 N N . ALA A 1 229 ? 13.084 15.726 -10.187 1.00 29.44 229 ALA A N 1
ATOM 1737 C CA . ALA A 1 229 ? 13.518 14.336 -10.150 1.00 29.44 229 ALA A CA 1
ATOM 1738 C C . ALA A 1 229 ? 12.613 13.626 -9.135 1.00 29.44 229 ALA A C 1
ATOM 1740 O O . ALA A 1 229 ? 12.594 14.019 -7.967 1.00 29.44 229 ALA A O 1
ATOM 1741 N N . VAL A 1 230 ? 11.848 12.610 -9.541 1.00 32.66 230 VAL A N 1
ATOM 1742 C CA . VAL A 1 230 ? 11.007 11.849 -8.603 1.00 32.66 230 VAL A CA 1
ATOM 1743 C C . VAL A 1 230 ? 11.870 10.832 -7.846 1.00 32.66 230 VAL A C 1
ATOM 1745 O O . VAL A 1 230 ? 11.782 9.626 -8.033 1.00 32.66 230 VAL A O 1
ATOM 1748 N N . LEU A 1 231 ? 12.717 11.350 -6.955 1.00 32.06 231 LEU A N 1
ATOM 1749 C CA . LEU A 1 231 ? 12.757 10.850 -5.587 1.00 32.06 231 LEU A CA 1
ATOM 1750 C C . LEU A 1 231 ? 11.547 11.496 -4.913 1.00 32.06 231 LEU A C 1
ATOM 1752 O O . LEU A 1 231 ? 11.592 12.696 -4.631 1.00 32.06 231 LEU A O 1
ATOM 1756 N N . CYS A 1 232 ? 10.455 10.769 -4.668 1.00 26.47 232 CYS A N 1
ATOM 1757 C CA . CYS A 1 232 ? 9.365 11.355 -3.893 1.00 26.47 232 CYS A CA 1
ATOM 1758 C C . CYS A 1 232 ? 9.901 11.853 -2.546 1.00 26.47 232 CYS A C 1
ATOM 1760 O O . CYS A 1 232 ? 10.308 11.097 -1.663 1.00 26.47 232 CYS A O 1
ATOM 1762 N N . THR A 1 233 ? 9.896 13.171 -2.371 1.00 28.77 233 THR A N 1
ATOM 1763 C CA . THR A 1 233 ? 9.828 13.710 -1.020 1.00 28.77 233 THR A CA 1
ATOM 1764 C C . THR A 1 233 ? 8.553 13.148 -0.385 1.00 28.77 233 THR A C 1
ATOM 1766 O O . THR A 1 233 ? 7.533 13.073 -1.079 1.00 28.77 233 THR A O 1
ATOM 1769 N N . PRO A 1 234 ? 8.577 12.720 0.892 1.00 25.83 234 PRO A N 1
ATOM 1770 C CA . PRO A 1 234 ? 7.343 12.355 1.576 1.00 25.83 234 PRO A CA 1
ATOM 1771 C C . PRO A 1 234 ? 6.361 13.518 1.410 1.00 25.83 234 PRO A C 1
ATOM 1773 O O . PRO A 1 234 ? 6.823 14.668 1.413 1.00 25.83 234 PRO A O 1
ATOM 1776 N N . PRO A 1 235 ? 5.044 13.277 1.278 1.00 27.38 235 PRO A N 1
ATOM 1777 C CA . PRO A 1 235 ? 4.081 14.363 1.289 1.00 27.38 235 PRO A CA 1
ATOM 1778 C C . PRO A 1 235 ? 4.362 15.222 2.523 1.00 27.38 235 PRO A C 1
ATOM 1780 O O . PRO A 1 235 ? 4.138 14.805 3.662 1.00 27.38 235 PRO A O 1
ATOM 1783 N N . LYS A 1 236 ? 4.920 16.420 2.309 1.00 31.47 236 LYS A N 1
ATOM 1784 C CA . LYS A 1 236 ? 4.952 17.448 3.338 1.00 31.47 236 LYS A CA 1
ATOM 1785 C C . LYS A 1 236 ? 3.501 17.857 3.489 1.00 31.47 236 LYS A C 1
ATOM 1787 O O . LYS A 1 236 ? 3.021 18.732 2.775 1.00 31.47 236 LYS A O 1
ATOM 1792 N N . PHE A 1 237 ? 2.793 17.204 4.406 1.00 33.91 237 PHE A N 1
ATOM 1793 C CA . PHE A 1 237 ? 1.583 17.792 4.949 1.00 33.91 237 PHE A CA 1
ATOM 1794 C C . PHE A 1 237 ? 1.958 19.211 5.386 1.00 33.91 237 PHE A C 1
ATOM 1796 O O . PHE A 1 237 ? 2.988 19.375 6.057 1.00 33.91 237 PHE A O 1
ATOM 1803 N N . PRO A 1 238 ? 1.216 20.239 4.943 1.00 25.05 238 PRO A N 1
ATOM 1804 C CA . PRO A 1 238 ? 1.586 21.609 5.226 1.00 25.05 238 PRO A CA 1
ATOM 1805 C C . PRO A 1 238 ? 1.739 21.760 6.738 1.00 25.05 238 PRO A C 1
ATOM 1807 O O . PRO A 1 238 ? 0.802 21.509 7.499 1.00 25.05 238 PRO A O 1
ATOM 1810 N N . LYS A 1 239 ? 2.924 22.192 7.186 1.00 32.34 239 LYS A N 1
ATOM 1811 C CA . LYS A 1 239 ? 2.983 22.948 8.433 1.00 32.34 239 LYS A CA 1
ATOM 1812 C C . LYS A 1 239 ? 2.185 24.209 8.131 1.00 32.34 239 LYS A C 1
ATOM 1814 O O . LYS A 1 239 ? 2.694 25.085 7.444 1.00 32.34 239 LYS A O 1
ATOM 1819 N N . MET A 1 240 ? 0.919 24.248 8.544 1.00 26.34 240 MET A N 1
ATOM 1820 C CA . MET A 1 240 ? 0.178 25.504 8.544 1.00 26.34 240 MET A CA 1
ATOM 1821 C C . MET A 1 240 ? 0.932 26.439 9.488 1.00 26.34 240 MET A C 1
ATOM 1823 O O . MET A 1 240 ? 0.980 26.195 10.696 1.00 26.34 240 MET A O 1
ATOM 1827 N N . GLU A 1 241 ? 1.612 27.427 8.914 1.00 28.14 241 GLU A N 1
ATOM 1828 C CA . GLU A 1 241 ? 2.193 28.530 9.662 1.00 28.14 241 GLU A CA 1
ATOM 1829 C C . GLU A 1 241 ? 1.054 29.322 10.319 1.00 28.14 241 GLU A C 1
ATOM 1831 O O . GLU A 1 241 ? 0.104 29.712 9.646 1.00 28.14 241 GLU A O 1
ATOM 1836 N N . ASN A 1 242 ? 1.177 29.423 11.647 1.00 36.38 242 ASN A N 1
ATOM 1837 C CA . ASN A 1 242 ? 0.503 30.261 12.651 1.00 36.38 242 ASN A CA 1
ATOM 1838 C C . ASN A 1 242 ? -0.863 30.886 12.338 1.00 36.38 242 ASN A C 1
ATOM 1840 O O . ASN A 1 242 ? -0.918 31.868 11.569 1.00 36.38 242 ASN A O 1
#

pLDDT: mean 77.84, std 21.35, range [23.91, 97.56]

Sequence (242 aa):
MHPPGTYINQEPGEAVKRINAWAAAATNDLIDSILADGQVSAETDVVVANAVYFKGSTFHVPFMRGFGQQYIACHRGFKVLKLRYKEGRKRPSPFSMCIFLPDARDGLHALVEMMASCPEFIGSHLPTSLVPVGKLRLPRFKLAFSADMSGILRELGLEVAFDENEADLSDMVEDDGTGRPLGLSGIIHKAVIEVNEDGTKAAAVTASMMFLPGKTAFPDPVWNNGGMAVLCTPPKFPKMEN